Protein AF-A0A7V2AMK8-F1 (afdb_monomer)

Structure (mmCIF, N/CA/C/O backbone):
data_AF-A0A7V2AMK8-F1
#
_entry.id   AF-A0A7V2AMK8-F1
#
loop_
_atom_site.group_PDB
_atom_site.id
_atom_site.type_symbol
_atom_site.label_atom_id
_atom_site.label_alt_id
_atom_site.label_comp_id
_atom_site.label_asym_id
_atom_site.label_entity_id
_atom_site.label_seq_id
_atom_site.pdbx_PDB_ins_code
_atom_site.Cartn_x
_atom_site.Cartn_y
_atom_site.Cartn_z
_atom_site.occupancy
_atom_site.B_iso_or_equiv
_atom_site.auth_seq_id
_atom_site.auth_comp_id
_atom_site.auth_asym_id
_atom_site.auth_atom_id
_atom_site.pdbx_PDB_model_num
ATOM 1 N N . MET A 1 1 ? 4.825 32.270 -9.902 1.00 30.14 1 MET A N 1
ATOM 2 C CA . MET A 1 1 ? 3.648 32.109 -9.021 1.00 30.14 1 MET A CA 1
ATOM 3 C C . MET A 1 1 ? 3.215 30.657 -9.110 1.00 30.14 1 MET A C 1
ATOM 5 O O . MET A 1 1 ? 3.243 30.136 -10.220 1.00 30.14 1 MET A O 1
ATOM 9 N N . PRO A 1 2 ? 2.962 29.978 -7.982 1.00 32.94 2 PRO A N 1
ATOM 10 C CA . PRO A 1 2 ? 2.822 28.532 -7.959 1.00 32.94 2 PRO A CA 1
ATOM 11 C C . PRO A 1 2 ? 1.416 28.143 -8.416 1.00 32.94 2 PRO A C 1
ATOM 13 O O . PRO A 1 2 ? 0.425 28.542 -7.810 1.00 32.94 2 PRO A O 1
ATOM 16 N N . HIS A 1 3 ? 1.343 27.368 -9.491 1.00 29.00 3 HIS A N 1
ATOM 17 C CA . HIS A 1 3 ? 0.165 26.575 -9.799 1.00 29.00 3 HIS A CA 1
ATOM 18 C C . HIS A 1 3 ? 0.240 25.309 -8.940 1.00 29.00 3 HIS A C 1
ATOM 20 O O . HIS A 1 3 ? 0.847 24.317 -9.331 1.00 29.00 3 HIS A O 1
ATOM 26 N N . GLU A 1 4 ? -0.325 25.367 -7.733 1.00 37.47 4 GLU A N 1
ATOM 27 C CA . GLU A 1 4 ? -0.797 24.163 -7.046 1.00 37.47 4 GLU A CA 1
ATOM 28 C C . GLU A 1 4 ? -2.084 23.724 -7.754 1.00 37.47 4 GLU A C 1
ATOM 30 O O . GLU A 1 4 ? -3.191 24.121 -7.393 1.00 37.47 4 GLU A O 1
ATOM 35 N N . GLU A 1 5 ? -1.937 22.939 -8.821 1.00 25.80 5 GLU A N 1
ATOM 36 C CA . GLU A 1 5 ? -3.044 22.131 -9.318 1.00 25.80 5 GLU A CA 1
ATOM 37 C C . GLU A 1 5 ? -3.318 21.036 -8.286 1.00 25.80 5 GLU A C 1
ATOM 39 O O . GLU A 1 5 ? -2.597 20.043 -8.186 1.00 25.80 5 GLU A O 1
ATOM 44 N N . PHE A 1 6 ? -4.383 21.220 -7.504 1.00 32.34 6 PHE A N 1
ATOM 45 C CA . PHE A 1 6 ? -5.025 20.138 -6.765 1.00 32.34 6 PHE A CA 1
ATOM 46 C C . PHE A 1 6 ? -5.644 19.156 -7.768 1.00 32.34 6 PHE A C 1
ATOM 48 O O . PHE A 1 6 ? -6.838 19.178 -8.059 1.00 32.34 6 PHE A O 1
ATOM 55 N N . SER A 1 7 ? -4.797 18.299 -8.327 1.00 28.83 7 SER A N 1
ATOM 56 C CA . SER A 1 7 ? -5.201 17.090 -9.028 1.00 28.83 7 SER A CA 1
ATOM 57 C C . SER A 1 7 ? -5.714 16.080 -7.996 1.00 28.83 7 SER A C 1
ATOM 59 O O . SER A 1 7 ? -5.030 15.771 -7.023 1.00 28.83 7 SER A O 1
ATOM 61 N N . LEU A 1 8 ? -6.908 15.532 -8.225 1.00 33.28 8 LEU A N 1
ATOM 62 C CA . LEU A 1 8 ? -7.555 14.436 -7.483 1.00 33.28 8 LEU A CA 1
ATOM 63 C C . LEU A 1 8 ? -6.789 13.085 -7.571 1.00 33.28 8 LEU A C 1
ATOM 65 O O . LEU A 1 8 ? -7.386 12.017 -7.682 1.00 33.28 8 LEU A O 1
ATOM 69 N N . THR A 1 9 ? -5.457 13.090 -7.504 1.00 41.06 9 THR A N 1
ATOM 70 C CA . THR A 1 9 ? -4.573 11.910 -7.594 1.00 41.06 9 THR A CA 1
ATOM 71 C C . THR A 1 9 ? -4.215 11.301 -6.226 1.00 41.06 9 THR A C 1
ATOM 73 O O . THR A 1 9 ? -3.134 10.747 -6.053 1.00 41.06 9 THR A O 1
ATOM 76 N N . GLU A 1 10 ? -5.099 11.369 -5.226 1.00 54.84 10 GLU A N 1
ATOM 77 C CA . GLU A 1 10 ? -4.757 11.085 -3.813 1.00 54.84 10 GLU A CA 1
ATOM 78 C C . GLU A 1 10 ? -4.915 9.616 -3.347 1.00 54.84 10 GLU A C 1
ATOM 80 O O . GLU A 1 10 ? -4.936 9.349 -2.151 1.00 54.84 10 GLU A O 1
ATOM 85 N N . ASN A 1 11 ? -4.989 8.619 -4.236 1.00 70.50 11 ASN A N 1
ATOM 86 C CA . ASN A 1 11 ? -5.127 7.200 -3.842 1.00 70.50 11 ASN A CA 1
ATOM 87 C C . ASN A 1 11 ? -3.924 6.326 -4.234 1.00 70.50 11 ASN A C 1
ATOM 89 O O . ASN A 1 11 ? -4.102 5.199 -4.689 1.00 70.50 11 ASN A O 1
ATOM 93 N N . ARG A 1 12 ? -2.692 6.823 -4.067 1.00 86.06 12 ARG A N 1
ATOM 94 C CA . ARG A 1 12 ? -1.472 6.044 -4.346 1.00 86.06 12 ARG A CA 1
ATOM 95 C C . ARG A 1 12 ? -0.730 5.665 -3.071 1.00 86.06 12 ARG A C 1
ATOM 97 O O . ARG A 1 12 ? -0.625 6.458 -2.141 1.00 86.06 12 ARG A O 1
ATOM 104 N N . TYR A 1 13 ? -0.222 4.441 -3.037 1.00 92.94 13 TYR A N 1
ATOM 105 C CA . TYR A 1 13 ? 0.753 3.977 -2.056 1.00 92.94 13 TYR A CA 1
ATOM 106 C C . TYR A 1 13 ? 2.152 4.139 -2.636 1.00 92.94 13 TYR A C 1
ATOM 108 O O . TYR A 1 13 ? 2.325 4.138 -3.858 1.00 92.94 13 TYR A O 1
ATOM 116 N N . LYS A 1 14 ? 3.144 4.274 -1.756 1.00 95.94 14 LYS A N 1
ATOM 117 C CA . LYS A 1 14 ? 4.542 4.458 -2.133 1.00 95.94 14 LYS A CA 1
ATOM 118 C C . LYS A 1 14 ? 5.463 3.483 -1.420 1.00 95.94 14 LYS A C 1
ATOM 120 O O . LYS A 1 14 ? 5.306 3.232 -0.224 1.00 95.94 14 LYS A O 1
ATOM 125 N N . ILE A 1 15 ? 6.454 2.991 -2.152 1.00 97.62 15 ILE A N 1
ATOM 126 C CA . ILE A 1 15 ? 7.620 2.293 -1.617 1.00 97.62 15 ILE A CA 1
ATOM 127 C C . ILE A 1 15 ? 8.840 3.147 -1.943 1.00 97.62 15 ILE A C 1
ATOM 129 O O . ILE A 1 15 ? 9.107 3.405 -3.114 1.00 97.62 15 ILE A O 1
ATOM 133 N N . ILE A 1 16 ? 9.581 3.568 -0.923 1.00 96.88 16 ILE A N 1
ATOM 134 C CA . ILE A 1 16 ? 10.847 4.289 -1.085 1.00 96.88 16 ILE A CA 1
ATOM 135 C C . ILE A 1 16 ? 11.974 3.361 -0.642 1.00 96.88 16 ILE A C 1
ATOM 137 O O . ILE A 1 16 ? 11.954 2.865 0.483 1.00 96.88 16 ILE A O 1
ATOM 141 N N . VAL A 1 17 ? 12.955 3.130 -1.508 1.00 97.00 17 VAL A N 1
ATOM 142 C CA . VAL A 1 17 ? 14.114 2.266 -1.253 1.00 97.00 17 VAL A CA 1
ATOM 143 C C . VAL A 1 17 ? 15.379 3.099 -1.353 1.00 97.00 17 VAL A C 1
ATOM 145 O O . VAL A 1 17 ? 15.689 3.622 -2.420 1.00 97.00 17 VAL A O 1
ATOM 148 N N . LEU A 1 18 ? 16.123 3.222 -0.253 1.00 95.31 18 LEU A N 1
ATOM 149 C CA . LEU A 1 18 ? 17.388 3.951 -0.264 1.00 95.31 18 LEU A CA 1
ATOM 150 C C . LEU A 1 18 ? 18.520 3.041 -0.767 1.00 95.31 18 LEU A C 1
ATOM 152 O O . LEU A 1 18 ? 18.810 2.018 -0.145 1.00 95.31 18 LEU A O 1
ATOM 156 N N . ILE A 1 19 ? 19.168 3.426 -1.869 1.00 93.88 19 ILE A N 1
ATOM 157 C CA . ILE A 1 19 ? 20.257 2.674 -2.513 1.00 93.88 19 ILE A CA 1
ATOM 158 C C . ILE A 1 19 ? 21.620 3.138 -1.997 1.00 93.88 19 ILE A C 1
ATOM 160 O O . ILE A 1 19 ? 22.454 2.310 -1.631 1.00 93.88 19 ILE A O 1
ATOM 164 N N . LYS A 1 20 ? 21.856 4.455 -1.938 1.00 93.50 20 LYS A N 1
ATOM 165 C CA . LYS A 1 20 ? 23.116 5.045 -1.453 1.00 93.50 20 LYS A CA 1
ATOM 166 C C . LYS A 1 20 ? 22.879 6.326 -0.661 1.00 93.50 20 LYS A C 1
ATOM 168 O O . LYS A 1 20 ? 21.874 7.007 -0.848 1.00 93.50 20 LYS A O 1
ATOM 173 N N . GLY A 1 21 ? 23.857 6.667 0.175 1.00 91.94 21 GLY A N 1
ATOM 174 C CA . GLY A 1 21 ? 23.845 7.875 0.999 1.00 91.94 21 GLY A CA 1
ATOM 175 C C . GLY A 1 21 ? 23.038 7.703 2.282 1.00 91.94 21 GLY A C 1
ATOM 176 O O . GLY A 1 21 ? 22.817 6.586 2.756 1.00 91.94 21 GLY A O 1
ATOM 177 N N . LYS A 1 22 ? 22.611 8.821 2.858 1.00 91.75 22 LYS A N 1
ATOM 178 C CA . LYS A 1 22 ? 21.813 8.877 4.079 1.00 91.75 22 LYS A CA 1
ATOM 179 C C . LY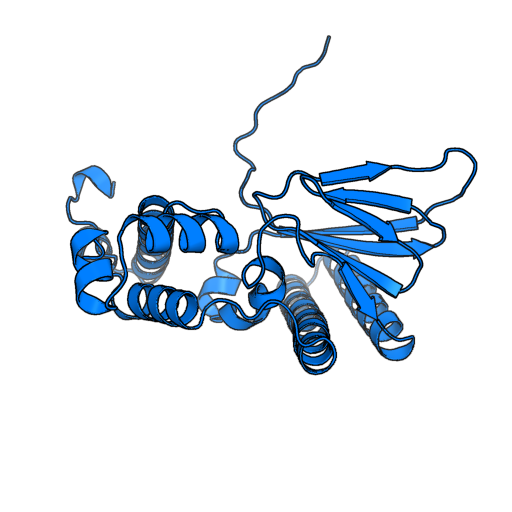S A 1 22 ? 20.815 10.020 3.946 1.00 91.75 22 LYS A C 1
ATOM 181 O O . LYS A 1 22 ? 21.143 11.097 3.467 1.00 91.75 22 LYS A O 1
ATOM 186 N N . THR A 1 23 ? 19.584 9.794 4.380 1.00 92.06 23 THR A N 1
ATOM 187 C CA . THR A 1 23 ? 18.540 10.825 4.347 1.00 92.06 23 THR A CA 1
ATOM 188 C C . THR A 1 23 ? 17.599 10.650 5.527 1.00 92.06 23 THR A C 1
ATOM 190 O O . THR A 1 23 ? 17.499 9.566 6.110 1.00 92.06 23 THR A O 1
ATOM 193 N N . GLU A 1 24 ? 16.936 11.730 5.911 1.00 90.56 24 GLU A N 1
ATOM 194 C CA . GLU A 1 24 ? 15.849 11.708 6.877 1.00 90.56 24 GLU A CA 1
ATOM 195 C C . GLU A 1 24 ? 14.520 11.774 6.123 1.00 90.56 24 GLU A C 1
ATOM 197 O O . GLU A 1 24 ? 14.335 12.605 5.239 1.00 90.56 24 GLU A O 1
ATOM 202 N N . SER A 1 25 ? 13.569 10.920 6.489 1.00 87.62 25 SER A N 1
ATOM 203 C CA . SER A 1 25 ? 12.189 11.033 6.028 1.00 87.62 25 SER A CA 1
ATOM 204 C C . SER A 1 25 ? 11.290 11.374 7.197 1.00 87.62 25 SER A C 1
ATOM 206 O O . SER A 1 25 ? 11.245 10.641 8.183 1.00 87.62 25 SER A O 1
ATOM 208 N N . ILE A 1 26 ? 10.512 12.439 7.062 1.00 81.56 26 ILE A N 1
ATOM 209 C CA . ILE A 1 26 ? 9.472 12.792 8.025 1.00 81.56 26 ILE A CA 1
ATOM 210 C C . ILE A 1 26 ? 8.151 12.284 7.463 1.00 81.56 26 ILE A C 1
ATOM 212 O O . ILE A 1 26 ? 7.791 12.661 6.351 1.00 81.56 26 ILE A O 1
ATOM 216 N N . ILE A 1 27 ? 7.453 11.427 8.205 1.00 83.38 27 ILE A N 1
ATOM 217 C CA . ILE A 1 27 ? 6.125 10.912 7.858 1.00 83.38 27 ILE A CA 1
ATOM 218 C C . ILE A 1 27 ? 5.174 11.261 9.000 1.00 83.38 27 ILE A C 1
ATOM 220 O O . ILE A 1 27 ? 5.339 10.797 10.129 1.00 83.38 27 ILE A O 1
ATOM 224 N N . ASP A 1 28 ? 4.198 12.112 8.706 1.00 80.19 28 ASP A N 1
ATOM 225 C CA . ASP A 1 28 ? 3.331 12.786 9.666 1.00 80.19 28 ASP A CA 1
ATOM 226 C C . ASP A 1 28 ? 4.127 13.428 10.817 1.00 80.19 28 ASP A C 1
ATOM 228 O O . ASP A 1 28 ? 4.676 14.518 10.662 1.00 80.19 28 ASP A O 1
ATOM 232 N N . LYS A 1 29 ? 4.189 12.773 11.983 1.00 72.06 29 LYS A N 1
ATOM 233 C CA . LYS A 1 29 ? 4.894 13.265 13.183 1.00 72.06 29 LYS A CA 1
ATOM 234 C C . LYS A 1 29 ? 6.172 12.488 13.503 1.00 72.06 29 LYS A C 1
ATOM 236 O O . LYS A 1 29 ? 6.817 12.784 14.506 1.00 72.06 29 LYS A O 1
ATOM 241 N N . THR A 1 30 ? 6.525 11.502 12.686 1.00 77.38 30 THR A N 1
ATOM 242 C CA . THR A 1 30 ? 7.634 10.586 12.952 1.00 77.38 30 THR A CA 1
ATOM 243 C C . THR A 1 30 ? 8.781 10.866 11.994 1.00 77.38 30 THR A C 1
ATOM 245 O O . THR A 1 30 ? 8.572 11.001 10.790 1.00 77.38 30 THR A O 1
ATOM 248 N N . SER A 1 31 ? 10.000 10.927 12.526 1.00 85.75 31 SER A N 1
ATOM 249 C CA . SER A 1 31 ? 11.227 11.014 11.736 1.00 85.75 31 SER A CA 1
ATOM 250 C C . SER A 1 31 ? 11.878 9.635 11.610 1.00 85.75 31 SER A C 1
ATOM 252 O O . SER A 1 31 ? 12.010 8.897 12.590 1.00 85.75 31 SER A O 1
ATOM 254 N N . TYR A 1 32 ? 12.289 9.293 10.392 1.00 88.31 32 TYR A N 1
ATOM 255 C CA . TYR A 1 32 ? 12.984 8.063 10.048 1.00 88.31 32 TYR A CA 1
ATOM 256 C C . TYR A 1 32 ? 14.335 8.388 9.421 1.00 88.31 32 TYR A C 1
ATOM 258 O O . TYR A 1 32 ? 14.409 8.861 8.289 1.00 88.31 32 TYR A O 1
ATOM 266 N N . MET A 1 33 ? 15.416 8.044 10.118 1.00 89.19 33 MET A N 1
ATOM 267 C CA . MET A 1 33 ? 16.751 8.053 9.523 1.00 89.19 33 MET A CA 1
ATOM 268 C C . MET A 1 33 ? 16.937 6.819 8.633 1.00 89.19 33 MET A C 1
ATOM 270 O O . MET A 1 33 ? 16.798 5.673 9.088 1.00 89.19 33 MET A O 1
ATOM 274 N N . LEU A 1 34 ? 17.264 7.055 7.365 1.00 92.06 34 LEU A N 1
ATOM 275 C CA . LEU A 1 34 ? 17.464 6.033 6.347 1.00 92.06 34 LEU A CA 1
ATOM 276 C C . LEU A 1 34 ? 18.949 5.863 6.021 1.00 92.06 34 LEU A C 1
ATOM 278 O O . LEU A 1 34 ? 19.696 6.835 5.925 1.00 92.06 34 LEU A O 1
ATOM 282 N N . LYS A 1 35 ? 19.350 4.605 5.830 1.00 92.12 35 LYS A N 1
ATOM 283 C CA . LYS A 1 35 ? 20.639 4.172 5.270 1.00 92.12 35 LYS A CA 1
ATOM 284 C C . LYS A 1 35 ? 20.373 3.066 4.232 1.00 92.12 35 LYS A C 1
ATOM 286 O O . LYS A 1 35 ? 19.254 2.544 4.223 1.00 92.12 35 LYS A O 1
ATOM 291 N N . PRO A 1 36 ? 21.340 2.694 3.377 1.00 93.88 36 PRO A N 1
ATOM 292 C CA . PRO A 1 36 ? 21.150 1.617 2.411 1.00 93.88 36 PRO A CA 1
ATOM 293 C C . PRO A 1 36 ? 20.673 0.333 3.098 1.00 93.88 36 PRO A C 1
ATOM 295 O O . PRO A 1 36 ? 21.151 0.006 4.189 1.00 93.88 36 PRO A O 1
ATOM 298 N N . GLY A 1 37 ? 19.697 -0.352 2.500 1.00 88.69 37 GLY A N 1
ATOM 299 C CA . GLY A 1 37 ? 18.984 -1.464 3.146 1.00 88.69 37 GLY A CA 1
ATOM 300 C C . GLY A 1 37 ? 17.761 -1.051 3.975 1.00 88.69 37 GLY A C 1
ATOM 301 O O . GLY A 1 37 ? 17.132 -1.891 4.613 1.00 88.69 37 GLY A O 1
ATOM 302 N N . HIS A 1 38 ? 17.411 0.235 4.019 1.00 93.44 38 HIS A N 1
ATOM 303 C CA . HIS A 1 38 ? 16.144 0.686 4.592 1.00 93.44 38 HIS A CA 1
ATOM 304 C C . HIS A 1 38 ? 15.133 0.976 3.483 1.00 93.44 38 HIS A C 1
ATOM 306 O O . HIS A 1 38 ? 15.453 1.617 2.478 1.00 93.44 38 HIS A O 1
ATOM 312 N N . LEU A 1 39 ? 13.894 0.554 3.719 1.00 96.12 39 LEU A N 1
ATOM 313 C CA . LEU A 1 39 ? 12.742 0.893 2.898 1.00 96.12 39 LEU A CA 1
ATOM 314 C C . LEU A 1 39 ? 11.721 1.664 3.726 1.00 96.12 39 LEU A C 1
ATOM 316 O O . LEU A 1 39 ? 11.614 1.457 4.935 1.00 96.12 39 LEU A O 1
ATOM 320 N N . LEU A 1 40 ? 10.929 2.499 3.066 1.00 96.25 40 LEU A N 1
ATOM 321 C CA . LEU A 1 40 ? 9.707 3.067 3.616 1.00 96.25 40 LEU A CA 1
ATOM 322 C C . LEU A 1 40 ? 8.513 2.590 2.807 1.00 96.25 40 LEU A C 1
ATOM 324 O O . LEU A 1 40 ? 8.522 2.651 1.581 1.00 96.25 40 LEU A O 1
ATOM 328 N N . VAL A 1 41 ? 7.472 2.169 3.512 1.00 95.88 41 VAL A N 1
ATOM 329 C CA . VAL A 1 41 ? 6.147 1.919 2.948 1.00 95.88 41 VAL A CA 1
ATOM 330 C C . VAL A 1 41 ? 5.208 3.017 3.422 1.00 95.88 41 VAL A C 1
ATOM 332 O O . VAL A 1 41 ? 5.156 3.324 4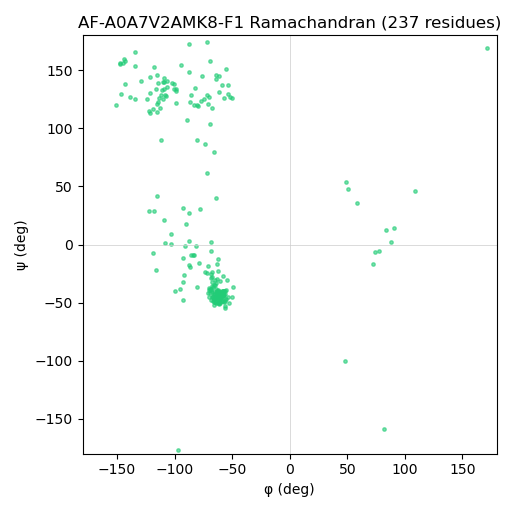.615 1.00 95.88 41 VAL A O 1
ATOM 335 N N . ILE A 1 42 ? 4.496 3.647 2.493 1.00 93.62 42 ILE A N 1
ATOM 336 C CA . ILE A 1 42 ? 3.684 4.836 2.760 1.00 93.62 42 ILE A CA 1
ATOM 337 C C . ILE A 1 42 ? 2.325 4.655 2.092 1.00 93.62 42 ILE A C 1
ATOM 339 O O . ILE A 1 42 ? 2.250 4.375 0.897 1.00 93.62 42 ILE A O 1
ATOM 343 N N . ASN A 1 43 ? 1.248 4.773 2.861 1.00 90.06 43 ASN A N 1
ATOM 344 C CA . ASN A 1 43 ? -0.103 4.742 2.316 1.00 90.06 43 ASN A CA 1
ATOM 345 C C . ASN A 1 43 ? -0.561 6.147 1.892 1.00 90.06 43 ASN A C 1
ATOM 347 O O . ASN A 1 43 ? 0.091 7.156 2.154 1.00 90.06 43 ASN A O 1
ATOM 351 N N . ASN A 1 44 ? -1.717 6.219 1.243 1.00 85.25 44 ASN A N 1
ATOM 352 C CA . ASN A 1 44 ? -2.228 7.435 0.615 1.00 85.25 44 ASN A CA 1
ATOM 353 C C . ASN A 1 44 ? -2.638 8.565 1.583 1.00 85.25 44 ASN A C 1
ATOM 355 O O . ASN A 1 44 ? -3.146 9.595 1.152 1.00 85.25 44 ASN A O 1
ATOM 359 N N . ARG A 1 45 ? -2.463 8.382 2.892 1.00 78.00 45 ARG A N 1
ATOM 360 C CA . ARG A 1 45 ? -2.842 9.361 3.924 1.00 78.00 45 ARG A CA 1
ATOM 361 C C . ARG A 1 45 ? -1.706 9.869 4.766 1.00 78.00 45 ARG A C 1
ATOM 363 O O . ARG A 1 45 ? -1.913 10.754 5.592 1.00 78.00 45 ARG A O 1
ATOM 370 N N . GLU A 1 46 ? -0.548 9.274 4.587 1.00 84.06 46 GLU A N 1
ATOM 371 C CA . GLU A 1 46 ? 0.633 9.606 5.341 1.00 84.06 46 GLU A CA 1
ATOM 372 C C . GLU A 1 46 ? 1.356 10.716 4.588 1.00 84.06 46 GLU A C 1
ATOM 374 O O . GLU A 1 46 ? 1.940 10.510 3.516 1.00 84.06 46 GLU A O 1
ATOM 379 N N . LYS A 1 47 ? 1.288 11.930 5.141 1.00 83.38 47 LYS A N 1
ATOM 380 C CA . LYS A 1 47 ? 2.028 13.053 4.570 1.00 83.38 47 LYS A CA 1
ATOM 381 C C . LYS A 1 47 ? 3.499 12.803 4.829 1.00 83.38 47 LYS A C 1
ATOM 383 O O . LYS A 1 47 ? 3.888 12.574 5.969 1.00 83.38 47 LYS A O 1
ATOM 388 N N . HIS A 1 48 ? 4.320 12.856 3.791 1.00 88.62 48 HIS A N 1
ATOM 389 C CA . HIS A 1 48 ? 5.741 12.569 3.921 1.00 88.62 48 HIS A CA 1
ATOM 390 C C . HIS A 1 48 ? 6.601 13.596 3.198 1.00 88.62 48 HIS A C 1
ATOM 392 O O . HIS A 1 48 ? 6.172 14.230 2.235 1.00 88.62 48 HIS A O 1
ATOM 398 N N . ARG A 1 49 ? 7.832 13.751 3.682 1.00 85.94 49 ARG A N 1
ATOM 399 C CA . ARG A 1 49 ? 8.865 14.575 3.063 1.00 85.94 49 ARG A CA 1
ATOM 400 C C . ARG A 1 49 ? 10.233 13.949 3.292 1.00 85.94 49 ARG A C 1
ATOM 402 O O . ARG A 1 49 ? 10.593 13.678 4.437 1.00 85.94 49 ARG A O 1
ATOM 409 N N . LEU A 1 50 ? 10.998 13.799 2.214 1.00 88.06 50 LEU A N 1
ATOM 410 C CA . LEU A 1 50 ? 12.423 13.483 2.275 1.00 88.06 50 LEU A CA 1
ATOM 411 C C . LEU A 1 50 ? 13.231 14.762 2.513 1.00 88.06 50 LEU A C 1
ATOM 413 O O . LEU A 1 50 ? 12.978 15.801 1.900 1.00 88.06 50 LEU A O 1
ATOM 417 N N . VAL A 1 51 ? 14.188 14.682 3.428 1.00 87.81 51 VAL A N 1
ATOM 418 C CA . VAL A 1 51 ? 15.109 15.754 3.797 1.00 87.81 51 VAL A CA 1
ATOM 419 C C . VAL A 1 51 ? 16.514 15.300 3.418 1.00 87.81 51 VAL A C 1
ATOM 421 O O . VAL A 1 51 ? 17.046 14.323 3.954 1.00 87.81 51 VAL A O 1
ATOM 424 N N . PHE A 1 52 ? 17.101 16.005 2.457 1.00 86.50 52 PHE A N 1
ATOM 425 C CA . PHE A 1 52 ? 18.415 15.695 1.904 1.00 86.50 52 PHE A CA 1
ATOM 426 C C . PHE A 1 52 ? 19.472 16.635 2.477 1.00 86.50 52 PHE A C 1
ATOM 428 O O . PHE A 1 52 ? 19.231 17.838 2.601 1.00 86.50 52 PHE A O 1
ATOM 435 N N . ASP A 1 53 ? 20.649 16.092 2.790 1.00 85.62 53 ASP A N 1
ATOM 436 C CA . ASP A 1 53 ? 21.832 16.910 3.042 1.00 85.62 53 ASP A CA 1
ATOM 437 C C . ASP A 1 53 ? 22.431 17.329 1.686 1.00 85.62 53 ASP A C 1
ATOM 439 O O . ASP A 1 53 ? 22.827 16.457 0.910 1.00 85.62 53 ASP A O 1
ATOM 443 N N . PRO A 1 54 ? 22.531 18.635 1.370 1.00 83.69 54 PRO A N 1
ATOM 444 C CA . PRO A 1 54 ? 23.103 19.101 0.106 1.00 83.69 54 PRO A CA 1
ATOM 445 C C . PRO A 1 54 ? 24.581 18.724 -0.089 1.00 83.69 54 PRO A C 1
ATOM 447 O O . PRO A 1 54 ? 25.103 18.884 -1.190 1.00 83.69 54 PRO A O 1
ATOM 450 N N . LYS A 1 55 ? 25.275 18.254 0.956 1.00 86.50 55 LYS A N 1
ATOM 451 C CA . LYS A 1 55 ? 26.673 17.808 0.893 1.00 86.50 55 LYS A CA 1
ATOM 452 C C . LYS A 1 55 ? 26.828 16.309 0.638 1.00 86.50 55 LYS A C 1
ATOM 454 O O . LYS A 1 55 ? 27.943 15.876 0.351 1.00 86.50 55 LYS A O 1
ATOM 459 N N . GLU A 1 56 ? 25.758 15.521 0.739 1.00 86.06 56 GLU A N 1
ATOM 460 C CA . GLU A 1 56 ? 25.806 14.071 0.549 1.00 86.06 56 GLU A CA 1
ATOM 461 C C . GLU A 1 56 ? 25.072 13.644 -0.724 1.00 86.06 56 GLU A C 1
ATOM 463 O O . GLU A 1 56 ? 23.903 13.961 -0.945 1.00 86.06 56 GLU A O 1
ATOM 468 N N . PHE A 1 57 ? 25.747 12.851 -1.558 1.00 88.62 57 PHE A N 1
ATOM 469 C CA . PHE A 1 57 ? 25.090 12.200 -2.685 1.00 88.62 57 PHE A CA 1
ATOM 470 C C . PHE A 1 57 ? 24.155 11.097 -2.176 1.00 88.62 57 PHE A C 1
ATOM 472 O O . PHE A 1 57 ? 24.594 10.148 -1.521 1.00 88.62 57 PHE A O 1
ATOM 479 N N . THR A 1 58 ? 22.870 11.220 -2.504 1.00 91.25 58 THR A N 1
ATOM 480 C CA . THR A 1 58 ? 21.816 10.288 -2.096 1.00 91.25 58 THR A CA 1
ATOM 481 C C . THR A 1 58 ? 21.128 9.712 -3.325 1.00 91.25 58 THR A C 1
ATOM 483 O O . THR A 1 58 ? 20.697 10.453 -4.204 1.00 91.25 58 THR A O 1
ATOM 486 N N . GLU A 1 59 ? 20.996 8.388 -3.366 1.00 93.00 59 GLU A N 1
ATOM 487 C CA . GLU A 1 59 ? 20.351 7.651 -4.454 1.00 93.00 59 GLU A CA 1
ATOM 488 C C . GLU A 1 59 ? 19.229 6.791 -3.872 1.00 93.00 59 GLU A C 1
ATOM 490 O O . GLU A 1 59 ? 19.469 5.994 -2.962 1.00 93.00 59 GLU A O 1
ATOM 495 N N . PHE A 1 60 ? 18.009 6.942 -4.384 1.00 94.50 60 PHE A N 1
ATOM 496 C CA . PHE A 1 60 ? 16.845 6.178 -3.947 1.00 94.50 60 PHE A CA 1
ATOM 497 C C . PHE A 1 60 ? 15.924 5.856 -5.124 1.00 94.50 60 PHE A C 1
ATOM 499 O O . PHE A 1 60 ? 15.951 6.526 -6.154 1.00 94.50 60 PHE A O 1
ATOM 506 N N . VAL A 1 61 ? 15.092 4.836 -4.943 1.00 95.31 61 VAL A N 1
ATOM 507 C CA . VAL A 1 61 ? 13.998 4.489 -5.851 1.00 95.31 61 VAL A CA 1
ATOM 508 C C . VAL A 1 61 ? 12.680 4.771 -5.149 1.00 95.31 61 VAL A C 1
ATOM 510 O O . VAL A 1 61 ? 12.490 4.359 -4.006 1.00 95.31 61 VAL A O 1
ATOM 513 N N . GLU A 1 62 ? 11.766 5.445 -5.841 1.00 95.38 62 GLU A N 1
ATOM 514 C CA . GLU A 1 62 ? 10.382 5.630 -5.412 1.00 95.38 62 GLU A CA 1
ATOM 515 C C . GLU A 1 62 ? 9.449 4.899 -6.381 1.00 95.38 62 GLU A C 1
ATOM 517 O O . GLU A 1 62 ? 9.463 5.143 -7.586 1.00 95.38 62 GLU A O 1
ATOM 522 N N . ILE A 1 63 ? 8.648 3.980 -5.847 1.00 95.62 63 ILE A N 1
ATOM 523 C CA . ILE A 1 63 ? 7.629 3.247 -6.594 1.00 95.62 63 ILE A CA 1
ATOM 524 C C . ILE A 1 63 ? 6.274 3.691 -6.079 1.00 95.62 63 ILE A C 1
ATOM 526 O O . ILE A 1 63 ? 5.938 3.439 -4.923 1.00 95.62 63 ILE A O 1
ATOM 530 N N . GLU A 1 64 ? 5.474 4.295 -6.950 1.00 93.88 64 GLU A N 1
ATOM 531 C CA . GLU A 1 64 ? 4.095 4.647 -6.639 1.00 93.88 64 GLU A CA 1
ATOM 532 C C . GLU A 1 64 ? 3.114 3.718 -7.348 1.00 93.88 64 GLU A C 1
ATOM 534 O O . GLU A 1 64 ? 3.204 3.511 -8.560 1.00 93.88 64 GLU A O 1
ATOM 539 N N . PHE A 1 65 ? 2.091 3.248 -6.642 1.00 91.50 65 PHE A N 1
ATOM 540 C CA . PHE A 1 65 ? 1.067 2.376 -7.217 1.00 91.50 65 PHE A CA 1
ATOM 541 C C . PHE A 1 65 ? -0.312 2.642 -6.619 1.00 91.50 65 PHE A C 1
ATOM 543 O O . PHE A 1 65 ? -0.437 3.147 -5.506 1.00 91.50 65 PHE A O 1
ATOM 550 N N . SER A 1 66 ? -1.363 2.297 -7.360 1.00 88.06 66 SER A N 1
ATOM 551 C CA . SER A 1 66 ? -2.727 2.309 -6.829 1.00 88.06 66 SER A CA 1
ATOM 552 C C . SER A 1 66 ? -3.009 0.961 -6.159 1.00 88.06 66 SER A C 1
ATOM 554 O O . SER A 1 66 ? -2.937 -0.054 -6.850 1.00 88.06 66 SER A O 1
ATOM 556 N N . PRO A 1 67 ? -3.375 0.897 -4.863 1.00 82.12 67 PRO A N 1
ATOM 557 C CA . PRO A 1 67 ? -3.817 -0.354 -4.231 1.00 82.12 67 PRO A CA 1
ATOM 558 C C . PRO A 1 67 ? -5.172 -0.838 -4.779 1.00 82.12 67 PRO A C 1
ATOM 560 O O . PRO A 1 67 ? -5.644 -1.911 -4.423 1.00 82.12 67 PRO A O 1
ATOM 563 N N . PHE A 1 68 ? -5.799 -0.030 -5.633 1.00 77.06 68 PHE A N 1
ATOM 564 C CA . PHE A 1 68 ? -7.103 -0.241 -6.246 1.00 77.06 68 PHE A CA 1
ATOM 565 C C . PHE A 1 68 ? -7.009 -0.558 -7.741 1.00 77.06 68 PHE A C 1
ATOM 567 O O . PHE A 1 68 ? -7.947 -0.307 -8.500 1.00 77.06 68 PHE A O 1
ATOM 574 N N . ASP A 1 69 ? -5.843 -1.015 -8.191 1.00 81.69 69 ASP A N 1
ATOM 575 C CA . ASP A 1 69 ? -5.678 -1.518 -9.548 1.00 81.69 69 ASP A CA 1
ATOM 576 C C . ASP A 1 69 ? -6.610 -2.739 -9.759 1.00 81.69 69 ASP A C 1
ATOM 578 O O . ASP A 1 69 ? -6.618 -3.644 -8.919 1.00 81.69 69 ASP A O 1
ATOM 582 N N . PRO A 1 70 ? -7.401 -2.800 -10.849 1.00 74.75 70 PRO A N 1
ATOM 583 C CA . PRO A 1 70 ? -8.290 -3.933 -11.120 1.00 74.75 70 PRO A CA 1
ATOM 584 C C . PRO A 1 70 ? -7.587 -5.299 -11.126 1.00 74.75 70 PRO A C 1
ATOM 586 O O . PRO A 1 70 ? -8.196 -6.303 -10.756 1.00 74.75 70 PRO A O 1
ATOM 589 N N . TYR A 1 71 ? -6.307 -5.355 -11.508 1.00 78.69 71 TYR A N 1
ATOM 590 C CA . TYR A 1 71 ? -5.520 -6.589 -11.462 1.00 78.69 71 TYR A CA 1
ATOM 591 C C . TYR A 1 71 ? -5.263 -7.054 -10.024 1.00 78.69 71 TYR A C 1
ATOM 593 O O . TYR A 1 71 ? -5.276 -8.253 -9.754 1.00 78.69 71 TYR A O 1
ATOM 601 N N . PHE A 1 72 ? -5.073 -6.121 -9.091 1.00 81.31 72 PHE A N 1
ATOM 602 C CA . PHE A 1 72 ? -4.882 -6.420 -7.669 1.00 81.31 72 PHE A CA 1
ATOM 603 C C . PHE A 1 72 ? -6.162 -6.937 -7.022 1.00 81.31 72 PHE A C 1
ATOM 605 O O . PHE A 1 72 ? -6.118 -7.877 -6.231 1.00 81.31 72 PHE A O 1
ATOM 612 N N . GLU A 1 73 ? -7.303 -6.369 -7.404 1.00 69.50 73 GLU A N 1
ATOM 613 C CA . GLU A 1 73 ? -8.608 -6.858 -6.965 1.00 69.50 73 GLU A CA 1
ATOM 614 C C . GLU A 1 73 ? -8.875 -8.278 -7.484 1.00 69.50 73 GLU A C 1
ATOM 616 O O . GLU A 1 73 ? -9.277 -9.149 -6.717 1.00 69.50 73 GLU A O 1
ATOM 621 N N . ALA A 1 74 ? -8.588 -8.543 -8.763 1.00 74.38 74 ALA A N 1
ATOM 622 C CA . ALA A 1 74 ? -8.783 -9.862 -9.364 1.00 74.38 74 ALA A CA 1
ATOM 623 C C . ALA A 1 74 ? -7.905 -10.961 -8.735 1.00 74.38 74 ALA A C 1
ATOM 625 O O . ALA A 1 74 ? -8.304 -12.124 -8.721 1.00 74.38 74 ALA A O 1
ATOM 626 N N . MET A 1 75 ? -6.723 -10.600 -8.230 1.00 73.06 75 MET A N 1
ATOM 627 C CA . MET A 1 75 ? -5.774 -11.515 -7.584 1.00 73.06 75 MET A CA 1
ATOM 628 C C . MET A 1 75 ? -5.957 -11.633 -6.060 1.00 73.06 75 MET A C 1
ATOM 630 O O . MET A 1 75 ? -5.220 -12.387 -5.433 1.00 73.06 75 MET A O 1
ATOM 634 N N . ASP A 1 76 ? -6.906 -10.897 -5.472 1.00 73.19 76 ASP A N 1
ATOM 635 C CA . ASP A 1 76 ? -7.163 -10.827 -4.025 1.00 73.19 76 ASP A CA 1
ATOM 636 C C . ASP A 1 76 ? -5.908 -10.545 -3.180 1.00 73.19 76 ASP A C 1
ATOM 638 O O . ASP A 1 76 ? -5.635 -11.198 -2.174 1.00 73.19 76 ASP A O 1
ATOM 642 N N . ILE A 1 77 ? -5.116 -9.543 -3.578 1.00 71.00 77 ILE A N 1
ATOM 643 C CA . ILE A 1 77 ? -3.796 -9.293 -2.972 1.00 71.00 77 ILE A CA 1
ATOM 644 C C . ILE A 1 77 ? -3.835 -8.583 -1.600 1.00 71.00 77 ILE A C 1
ATOM 646 O O . ILE A 1 77 ? -2.952 -7.788 -1.259 1.00 71.00 77 ILE A O 1
ATOM 650 N N . LYS A 1 78 ? -4.893 -8.794 -0.814 1.00 67.75 78 LYS A N 1
ATOM 651 C CA . LYS A 1 78 ? -5.128 -8.085 0.456 1.00 67.75 78 LYS A CA 1
ATOM 652 C C . LYS A 1 78 ? -3.978 -8.284 1.440 1.00 67.75 78 LYS A C 1
ATOM 654 O O . LYS A 1 78 ? -3.530 -7.319 2.065 1.00 67.75 78 LYS A O 1
ATOM 659 N N . ASP A 1 79 ? -3.446 -9.500 1.502 1.00 72.31 79 ASP A N 1
ATOM 660 C CA . ASP A 1 79 ? -2.313 -9.851 2.361 1.00 72.31 79 ASP A CA 1
ATOM 661 C C . ASP A 1 79 ? -1.029 -9.112 1.952 1.00 72.31 79 ASP A C 1
ATOM 663 O O . ASP A 1 79 ? -0.205 -8.746 2.790 1.00 72.31 79 ASP A O 1
ATOM 667 N N . GLN A 1 80 ? -0.875 -8.807 0.664 1.00 82.81 80 GLN A N 1
ATOM 668 C CA . GLN A 1 80 ? 0.276 -8.104 0.101 1.00 82.81 80 GLN A CA 1
ATOM 669 C C . GLN A 1 80 ? 0.193 -6.578 0.283 1.00 82.81 80 GLN A C 1
ATOM 671 O O . GLN A 1 80 ? 1.124 -5.858 -0.083 1.00 82.81 80 GLN A O 1
ATOM 676 N N . LEU A 1 81 ? -0.877 -6.058 0.892 1.00 85.50 81 LEU A N 1
ATOM 677 C CA . LEU A 1 81 ? -0.972 -4.656 1.315 1.00 85.50 81 LEU A CA 1
ATOM 678 C C . LEU A 1 81 ? -0.775 -4.475 2.826 1.00 85.50 81 LEU A C 1
ATOM 680 O O . LEU A 1 81 ? -0.793 -3.343 3.319 1.00 85.50 81 LEU A O 1
ATOM 684 N N . HIS A 1 82 ? -0.543 -5.562 3.564 1.00 85.50 82 HIS A N 1
ATOM 685 C CA . HIS A 1 82 ? -0.480 -5.573 5.021 1.00 85.50 82 HIS A CA 1
ATOM 686 C C . HIS A 1 82 ? 0.525 -4.545 5.579 1.00 85.50 82 HIS A C 1
ATOM 688 O O . HIS A 1 82 ? 0.187 -3.762 6.463 1.00 85.50 82 HIS A O 1
ATOM 694 N N . CYS A 1 83 ? 1.736 -4.427 5.034 1.00 89.00 83 CYS A N 1
ATOM 695 C CA . CYS A 1 83 ? 2.735 -3.462 5.510 1.00 89.00 83 CYS A CA 1
ATOM 696 C C . CYS A 1 83 ? 2.325 -1.980 5.361 1.00 89.00 83 CYS A C 1
ATOM 698 O O . CYS A 1 83 ? 2.880 -1.122 6.051 1.00 89.00 83 CYS A O 1
ATOM 700 N N . PHE A 1 84 ? 1.318 -1.670 4.539 1.00 89.31 84 PHE A N 1
ATOM 701 C CA . PHE A 1 84 ? 0.802 -0.312 4.330 1.00 89.31 84 PHE A CA 1
ATOM 702 C C . PHE A 1 84 ? -0.378 0.042 5.244 1.00 89.31 84 PHE A C 1
ATOM 704 O O . PHE A 1 84 ? -0.534 1.208 5.607 1.00 89.31 84 PHE A O 1
ATOM 711 N N . ILE A 1 85 ? -1.212 -0.944 5.597 1.00 82.75 85 ILE A N 1
ATOM 712 C CA . ILE A 1 85 ? -2.507 -0.723 6.274 1.00 82.75 85 ILE A CA 1
ATOM 713 C C . ILE A 1 85 ? -2.572 -1.322 7.679 1.00 82.75 85 ILE A C 1
ATOM 715 O O . ILE A 1 85 ? -3.360 -0.900 8.520 1.00 82.75 85 ILE A O 1
ATOM 719 N N . SER A 1 86 ? -1.725 -2.304 7.970 1.00 79.69 86 SER A N 1
ATOM 720 C CA . SER A 1 86 ? -1.770 -3.052 9.223 1.00 79.69 86 SER A CA 1
ATOM 721 C C . SER A 1 86 ? -0.970 -2.395 10.336 1.00 79.69 86 SER A C 1
ATOM 723 O O . SER A 1 86 ? -0.459 -3.069 11.230 1.00 79.69 86 SER A O 1
ATOM 725 N N . ARG A 1 87 ? -0.816 -1.076 10.294 1.00 81.81 87 ARG A N 1
ATOM 726 C CA . ARG A 1 87 ? -0.056 -0.266 11.250 1.00 81.81 87 ARG A CA 1
ATOM 727 C C . ARG A 1 87 ? -0.716 1.111 11.387 1.00 81.81 87 ARG A C 1
ATOM 729 O O . ARG A 1 87 ? -1.420 1.520 10.471 1.00 81.81 87 ARG A O 1
ATOM 736 N N . PRO A 1 88 ? -0.537 1.820 12.514 1.00 76.25 88 PRO A N 1
ATOM 737 C CA . PRO A 1 88 ? -1.009 3.191 12.622 1.00 76.25 88 PRO A CA 1
ATOM 738 C C . PRO A 1 88 ? -0.327 4.090 11.587 1.00 76.25 88 PRO A C 1
ATOM 740 O O . PRO A 1 88 ? 0.862 3.920 11.318 1.00 76.25 88 PRO A O 1
ATOM 743 N N . ASN A 1 89 ? -1.061 5.072 11.067 1.00 79.31 89 ASN A N 1
ATOM 744 C CA . ASN A 1 89 ? -0.487 6.067 10.160 1.00 79.31 89 ASN A CA 1
ATOM 745 C C . ASN A 1 89 ? 0.678 6.830 10.815 1.00 79.31 89 ASN A C 1
ATOM 747 O O . ASN A 1 89 ? 0.604 7.211 11.986 1.00 79.31 89 ASN A O 1
ATOM 751 N N . GLY A 1 90 ? 1.748 7.030 10.047 1.00 76.62 90 GLY A N 1
ATOM 752 C CA . GLY A 1 90 ? 2.991 7.677 10.461 1.00 76.62 90 GLY A CA 1
ATOM 753 C C . GLY A 1 90 ? 3.877 6.817 11.363 1.00 76.62 90 GLY A C 1
ATOM 754 O O . GLY A 1 90 ? 5.004 7.206 11.671 1.00 76.62 90 GLY A O 1
ATOM 755 N N . GLU A 1 91 ? 3.411 5.646 11.797 1.00 83.75 91 GLU A N 1
ATOM 756 C CA . GLU A 1 91 ? 4.151 4.745 12.674 1.00 83.75 91 GLU A CA 1
ATOM 757 C C . GLU A 1 91 ? 4.577 3.480 11.922 1.00 83.75 91 GLU A C 1
ATOM 759 O O . GLU A 1 91 ? 3.797 2.873 11.186 1.00 83.75 91 GLU A O 1
ATOM 764 N N . ARG A 1 92 ? 5.803 3.014 12.185 1.00 86.62 92 ARG A N 1
ATOM 765 C CA . ARG A 1 92 ? 6.342 1.744 11.668 1.00 86.62 92 ARG A CA 1
ATOM 766 C C . ARG A 1 92 ? 6.359 1.652 10.135 1.00 86.62 92 ARG A C 1
ATOM 768 O O . ARG A 1 92 ? 6.172 0.577 9.575 1.00 86.62 92 ARG A O 1
ATOM 775 N N . ASN A 1 93 ? 6.613 2.774 9.462 1.00 92.06 93 ASN A N 1
ATOM 776 C CA . ASN A 1 93 ? 6.768 2.839 8.005 1.00 92.06 93 ASN A CA 1
ATOM 777 C C . ASN A 1 93 ? 8.072 2.205 7.509 1.00 92.06 93 ASN A C 1
ATOM 779 O O . ASN A 1 93 ? 8.161 1.832 6.342 1.00 92.06 93 ASN A O 1
ATOM 783 N N . ARG A 1 94 ? 9.100 2.134 8.364 1.00 94.00 94 ARG A N 1
ATOM 784 C CA . ARG A 1 94 ? 10.431 1.664 7.976 1.00 94.00 94 ARG A CA 1
ATOM 785 C C . ARG A 1 94 ? 10.545 0.149 8.057 1.00 94.00 94 ARG A C 1
ATOM 787 O O . ARG A 1 94 ? 10.302 -0.430 9.111 1.00 94.00 94 ARG A O 1
ATOM 794 N N . ILE A 1 95 ? 11.007 -0.454 6.970 1.00 94.56 95 ILE A N 1
ATOM 795 C CA . ILE A 1 95 ? 11.406 -1.858 6.895 1.00 94.56 95 ILE A CA 1
ATOM 796 C C . ILE A 1 95 ? 12.928 -1.903 6.812 1.00 94.56 95 ILE A C 1
ATOM 798 O O . ILE A 1 95 ? 13.533 -1.218 5.986 1.00 94.56 95 ILE A O 1
ATOM 802 N N . ASN A 1 96 ? 13.539 -2.694 7.690 1.00 92.25 96 ASN A N 1
ATOM 803 C CA . ASN A 1 96 ? 14.977 -2.935 7.676 1.00 92.25 96 ASN A CA 1
ATOM 804 C C . ASN A 1 96 ? 15.228 -4.268 6.973 1.00 92.25 96 ASN A C 1
ATOM 806 O O . ASN A 1 96 ? 14.587 -5.258 7.323 1.00 92.25 96 ASN A O 1
ATOM 810 N N . THR A 1 97 ? 16.168 -4.303 6.036 1.00 94.88 97 THR A N 1
ATOM 811 C CA . THR A 1 97 ? 16.538 -5.534 5.332 1.00 94.88 97 THR A CA 1
ATOM 812 C C . THR A 1 97 ? 17.966 -5.940 5.647 1.00 94.88 97 THR A C 1
ATOM 814 O O . THR A 1 97 ? 18.846 -5.087 5.791 1.00 94.88 97 THR A O 1
ATOM 817 N N . ASP A 1 98 ? 18.214 -7.246 5.708 1.00 93.94 98 ASP A N 1
ATOM 818 C CA . ASP A 1 98 ? 19.576 -7.762 5.592 1.00 93.94 98 ASP A CA 1
ATOM 819 C C . ASP A 1 98 ? 20.095 -7.630 4.146 1.00 93.94 98 ASP A C 1
ATOM 821 O O . ASP A 1 98 ? 19.373 -7.214 3.235 1.00 93.94 98 ASP A O 1
ATOM 825 N N . LYS A 1 99 ? 21.372 -7.965 3.931 1.00 94.06 99 LYS A N 1
ATOM 826 C CA . LYS A 1 99 ? 22.007 -7.848 2.613 1.00 94.06 99 LYS A CA 1
ATOM 827 C C . LYS A 1 99 ? 21.306 -8.700 1.549 1.00 94.06 99 LYS A C 1
ATOM 829 O O . LYS A 1 99 ?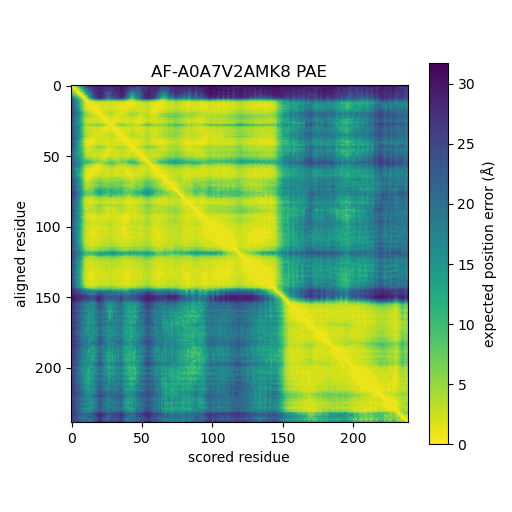 21.069 -8.215 0.452 1.00 94.06 99 LYS A O 1
ATOM 834 N N . TYR A 1 100 ? 20.950 -9.939 1.878 1.00 95.69 100 TYR A N 1
ATOM 835 C CA . TYR A 1 100 ? 20.324 -10.859 0.931 1.00 95.69 100 TYR A CA 1
ATOM 836 C C . TYR A 1 100 ? 18.922 -10.385 0.530 1.00 95.69 100 TYR A C 1
ATOM 838 O O . TYR A 1 100 ? 18.570 -10.369 -0.648 1.00 95.69 100 TYR A O 1
ATOM 846 N N . GLN A 1 101 ? 18.131 -9.949 1.510 1.00 96.31 101 GLN A N 1
ATOM 847 C CA . GLN A 1 101 ? 16.811 -9.364 1.295 1.00 96.31 101 GLN A CA 1
ATOM 848 C C . GLN A 1 101 ? 16.889 -8.093 0.445 1.00 96.31 101 GLN A C 1
ATOM 850 O O . GLN A 1 101 ? 16.072 -7.911 -0.458 1.00 96.31 101 GLN A O 1
ATOM 855 N N . PHE A 1 102 ? 17.870 -7.230 0.717 1.00 96.75 102 PHE A N 1
ATOM 856 C CA . PHE A 1 102 ? 18.073 -5.998 -0.036 1.00 96.75 102 PHE A CA 1
ATOM 857 C C . PHE A 1 102 ? 18.453 -6.273 -1.493 1.00 96.75 102 PHE A C 1
ATOM 859 O O . PHE A 1 102 ? 17.810 -5.741 -2.396 1.00 96.75 102 PHE A O 1
ATOM 866 N N . ASP A 1 103 ? 19.433 -7.152 -1.719 1.00 97.06 103 ASP A N 1
ATOM 867 C CA . ASP A 1 103 ? 19.889 -7.531 -3.059 1.00 97.06 103 ASP A CA 1
ATOM 868 C C . ASP A 1 103 ? 18.727 -8.135 -3.872 1.00 97.06 103 ASP A C 1
ATOM 870 O O . ASP A 1 103 ? 18.477 -7.718 -5.004 1.00 97.06 103 ASP A O 1
ATOM 874 N N . ARG A 1 104 ? 17.917 -9.014 -3.259 1.00 97.62 104 ARG A N 1
ATOM 875 C CA . ARG A 1 104 ? 16.711 -9.580 -3.889 1.00 97.62 104 ARG A CA 1
ATOM 876 C C . ARG A 1 104 ? 15.688 -8.510 -4.283 1.00 97.62 104 ARG A C 1
ATOM 878 O O . ARG A 1 104 ? 15.086 -8.597 -5.351 1.00 97.62 104 ARG A O 1
ATOM 885 N N . ILE A 1 105 ? 15.460 -7.510 -3.432 1.00 98.00 105 ILE A N 1
ATOM 886 C CA . ILE A 1 105 ? 14.545 -6.404 -3.749 1.00 98.00 105 ILE A CA 1
ATOM 887 C C . ILE A 1 105 ? 15.077 -5.594 -4.934 1.00 98.00 105 ILE A C 1
ATOM 889 O O . ILE A 1 105 ? 14.311 -5.291 -5.848 1.00 98.00 105 ILE A O 1
ATOM 893 N N . LEU A 1 106 ? 16.375 -5.280 -4.955 1.00 97.50 106 LEU A N 1
ATOM 894 C CA . LEU A 1 106 ? 16.992 -4.544 -6.060 1.00 97.50 106 LEU A CA 1
ATOM 895 C C . LEU A 1 106 ? 16.904 -5.310 -7.385 1.00 97.50 106 LEU A C 1
ATOM 897 O O . LEU A 1 106 ? 16.605 -4.708 -8.413 1.00 97.50 106 LEU A O 1
ATOM 901 N N . GLU A 1 107 ? 17.083 -6.633 -7.375 1.00 98.00 107 GLU A N 1
ATOM 902 C CA . GLU A 1 107 ? 16.884 -7.468 -8.566 1.00 98.00 107 GLU A CA 1
ATOM 903 C C . GLU A 1 107 ? 15.464 -7.340 -9.133 1.00 98.00 107 GLU A C 1
ATOM 905 O O . GLU A 1 107 ? 15.287 -7.190 -10.344 1.00 98.00 107 GLU A O 1
ATOM 910 N N . ILE A 1 108 ? 14.445 -7.360 -8.270 1.00 98.25 108 ILE A N 1
ATOM 911 C CA . ILE A 1 108 ? 13.046 -7.210 -8.690 1.00 98.25 108 ILE A CA 1
ATOM 912 C C . ILE A 1 108 ? 12.785 -5.792 -9.216 1.00 98.25 108 ILE A C 1
ATOM 914 O O . ILE A 1 108 ? 12.121 -5.631 -10.240 1.00 98.25 108 ILE A O 1
ATOM 918 N N . ILE A 1 109 ? 13.337 -4.763 -8.568 1.00 97.38 109 ILE A N 1
ATOM 919 C CA . ILE A 1 109 ? 13.227 -3.369 -9.025 1.00 97.38 109 ILE A CA 1
ATOM 920 C C . ILE A 1 109 ? 13.853 -3.197 -10.413 1.00 97.38 109 ILE A C 1
ATOM 922 O O . ILE A 1 109 ? 13.233 -2.588 -11.283 1.00 97.38 109 ILE A O 1
ATOM 926 N N . ASN A 1 110 ? 15.022 -3.789 -10.659 1.00 96.44 110 ASN A N 1
ATOM 927 C CA . ASN A 1 110 ? 15.675 -3.737 -11.967 1.00 96.44 110 ASN A CA 1
ATOM 928 C C . ASN A 1 110 ? 14.831 -4.425 -13.055 1.00 96.44 110 ASN A C 1
ATOM 930 O O . ASN A 1 110 ? 14.709 -3.901 -14.163 1.00 96.44 110 ASN A O 1
ATOM 934 N N . LYS A 1 111 ? 14.187 -5.564 -12.744 1.00 96.19 111 LYS A N 1
ATOM 935 C CA . LYS A 1 111 ? 13.216 -6.201 -13.657 1.00 96.19 111 LYS A CA 1
ATOM 936 C C . LYS A 1 111 ? 12.045 -5.265 -13.960 1.00 96.19 111 LYS A C 1
ATOM 938 O O . LYS A 1 111 ? 11.675 -5.105 -15.119 1.00 96.19 111 LYS A O 1
ATOM 943 N N . LEU A 1 112 ? 11.483 -4.624 -12.934 1.00 95.50 112 LEU A N 1
ATOM 944 C CA . LEU A 1 112 ? 10.372 -3.681 -13.088 1.00 95.50 112 LEU A CA 1
ATOM 945 C C . LEU A 1 112 ? 10.744 -2.477 -13.955 1.00 95.50 112 LEU A C 1
ATOM 947 O O . LEU A 1 112 ? 9.939 -2.087 -14.797 1.00 95.50 112 LEU A O 1
ATOM 951 N N . GLN A 1 113 ? 11.944 -1.922 -13.780 1.00 93.44 113 GLN A N 1
ATOM 952 C CA . GLN A 1 113 ? 12.470 -0.852 -14.631 1.00 93.44 113 GLN A CA 1
ATOM 953 C C . GLN A 1 113 ? 12.600 -1.326 -16.079 1.00 93.44 113 GLN A C 1
ATOM 955 O O . GLN A 1 113 ? 12.034 -0.712 -16.979 1.00 93.44 113 GLN A O 1
ATOM 960 N N . TYR A 1 114 ? 13.226 -2.485 -16.300 1.00 93.81 114 TYR A N 1
ATOM 961 C CA . TYR A 1 114 ? 13.357 -3.061 -17.636 1.00 93.81 114 TYR A CA 1
ATOM 962 C C . TYR A 1 114 ? 11.995 -3.251 -18.327 1.00 93.81 114 TYR A C 1
ATOM 964 O O . TYR A 1 114 ? 11.828 -2.832 -19.471 1.00 93.81 114 TYR A O 1
ATOM 972 N N . TYR A 1 115 ? 10.996 -3.821 -17.645 1.00 93.94 115 TYR A N 1
ATOM 973 C CA . TYR A 1 115 ? 9.650 -4.004 -18.210 1.00 93.94 115 TYR A CA 1
ATOM 974 C C . TYR A 1 115 ? 8.859 -2.703 -18.366 1.00 93.94 115 TYR A C 1
ATOM 976 O O . TYR A 1 115 ? 7.859 -2.677 -19.080 1.00 93.94 115 TYR A O 1
ATOM 984 N N . ASN A 1 116 ? 9.257 -1.636 -17.675 1.00 88.06 116 ASN A N 1
ATOM 985 C CA . ASN A 1 116 ? 8.660 -0.320 -17.840 1.00 88.06 116 ASN A CA 1
ATOM 986 C C . ASN A 1 116 ? 9.219 0.408 -19.068 1.00 88.06 116 ASN A C 1
ATOM 988 O O . ASN A 1 116 ? 8.467 1.088 -19.762 1.00 88.06 116 ASN A O 1
ATOM 992 N N . ASP A 1 117 ? 10.511 0.231 -19.339 1.00 90.50 117 ASP A N 1
ATOM 993 C CA . ASP A 1 117 ? 11.221 0.927 -20.414 1.00 90.50 117 ASP A CA 1
ATOM 994 C C . ASP A 1 117 ? 11.124 0.194 -21.760 1.00 90.50 117 ASP A C 1
ATOM 996 O O . ASP A 1 117 ? 11.361 0.779 -22.817 1.00 90.50 117 ASP A O 1
ATOM 1000 N N . ASN A 1 118 ? 10.754 -1.089 -21.739 1.00 89.44 118 ASN A N 1
ATOM 1001 C CA . ASN A 1 118 ? 10.638 -1.925 -22.928 1.00 89.44 118 ASN A CA 1
ATOM 1002 C C . ASN A 1 118 ? 9.186 -2.336 -23.177 1.00 89.44 118 ASN A C 1
ATOM 1004 O O . ASN A 1 118 ? 8.453 -2.723 -22.268 1.00 89.44 118 ASN A O 1
ATOM 1008 N N . THR A 1 119 ? 8.781 -2.317 -24.446 1.00 83.62 119 THR A N 1
ATOM 1009 C CA . THR A 1 119 ? 7.467 -2.802 -24.884 1.00 83.62 119 THR A CA 1
ATOM 1010 C C . THR A 1 119 ? 7.629 -4.096 -25.675 1.00 83.62 119 THR A C 1
ATOM 1012 O O . THR A 1 119 ? 8.613 -4.292 -26.384 1.00 83.62 119 THR A O 1
ATOM 1015 N N . GLY A 1 120 ? 6.688 -5.027 -25.521 1.00 87.06 120 GLY A N 1
ATOM 1016 C CA . GLY A 1 120 ? 6.766 -6.336 -26.164 1.00 87.06 120 GLY A CA 1
ATOM 1017 C C . GLY A 1 120 ? 5.683 -7.290 -25.678 1.00 87.06 120 GLY A C 1
ATOM 1018 O O . GLY A 1 120 ? 4.983 -7.018 -24.697 1.00 87.06 120 GLY A O 1
ATOM 1019 N N . TYR A 1 121 ? 5.547 -8.422 -26.369 1.00 88.94 121 TYR A N 1
ATOM 1020 C CA . TYR A 1 121 ? 4.599 -9.467 -25.990 1.00 88.94 121 TYR A CA 1
ATOM 1021 C C . TYR A 1 121 ? 4.865 -9.938 -24.552 1.00 88.94 121 TYR A C 1
ATOM 1023 O O . TYR A 1 121 ? 5.987 -10.302 -24.207 1.00 88.94 121 TYR A O 1
ATOM 1031 N N . GLY A 1 122 ? 3.836 -9.905 -23.704 1.00 87.38 122 GLY A N 1
ATOM 1032 C CA . GLY A 1 122 ? 3.917 -10.347 -22.309 1.00 87.38 122 GLY A CA 1
ATOM 1033 C C . GLY A 1 122 ? 4.591 -9.378 -21.326 1.00 87.38 122 GLY A C 1
ATOM 1034 O O . GLY A 1 122 ? 4.531 -9.636 -20.125 1.00 87.38 122 GLY A O 1
ATOM 1035 N N . MET A 1 123 ? 5.163 -8.248 -21.770 1.00 90.31 123 MET A N 1
ATOM 1036 C CA . MET A 1 123 ? 5.827 -7.284 -20.869 1.00 90.31 123 MET A CA 1
ATOM 1037 C C . MET A 1 123 ? 4.903 -6.728 -19.771 1.00 90.31 123 MET A C 1
ATOM 1039 O O . MET A 1 123 ? 5.318 -6.725 -18.610 1.00 90.31 123 MET A O 1
ATOM 1043 N N . PRO A 1 124 ? 3.638 -6.340 -20.054 1.00 89.25 124 PRO A N 1
ATOM 1044 C CA . PRO A 1 124 ? 2.722 -5.907 -18.998 1.00 89.25 124 PRO A CA 1
ATOM 1045 C C . PRO A 1 124 ? 2.481 -6.997 -17.947 1.00 89.25 124 PRO A C 1
ATOM 1047 O O . PRO A 1 124 ? 2.491 -6.719 -16.752 1.00 89.25 124 PRO A O 1
ATOM 1050 N N . THR A 1 125 ? 2.325 -8.252 -18.377 1.00 90.44 125 THR A N 1
ATOM 1051 C CA . THR A 1 125 ? 2.134 -9.395 -17.476 1.00 90.44 125 THR A CA 1
ATOM 1052 C C . THR A 1 125 ? 3.357 -9.616 -16.590 1.00 90.44 125 THR A C 1
ATOM 1054 O O . THR A 1 125 ? 3.209 -9.759 -15.380 1.00 90.44 125 THR A O 1
ATOM 1057 N N . LEU A 1 126 ? 4.564 -9.587 -17.164 1.00 93.75 126 LEU A N 1
ATOM 1058 C CA . LEU A 1 126 ? 5.811 -9.709 -16.406 1.00 93.75 126 LEU A CA 1
ATOM 1059 C C . LEU A 1 126 ? 5.975 -8.572 -15.392 1.00 93.75 126 LEU A C 1
ATOM 1061 O O . LEU A 1 126 ? 6.345 -8.829 -14.248 1.00 93.75 126 LEU A O 1
ATOM 1065 N N . LYS A 1 127 ? 5.612 -7.338 -15.767 1.00 92.69 127 LYS A N 1
ATOM 1066 C CA . LYS A 1 127 ? 5.593 -6.190 -14.853 1.00 92.69 127 LYS A CA 1
ATOM 1067 C C . LYS A 1 127 ? 4.672 -6.436 -13.656 1.00 92.69 127 LYS A C 1
ATOM 1069 O O . LYS A 1 127 ? 5.105 -6.243 -12.523 1.00 92.69 127 LYS A O 1
ATOM 1074 N N . TYR A 1 128 ? 3.440 -6.898 -13.882 1.00 91.19 128 TYR A N 1
ATOM 1075 C CA . TYR A 1 128 ? 2.516 -7.223 -12.791 1.00 91.19 128 TYR A CA 1
ATOM 1076 C C . TYR A 1 128 ? 3.046 -8.360 -11.908 1.00 91.19 128 TYR A C 1
ATOM 1078 O O . TYR A 1 128 ? 3.039 -8.221 -10.688 1.00 91.19 128 TYR A O 1
ATOM 1086 N N . ILE A 1 129 ? 3.575 -9.440 -12.492 1.00 92.81 129 ILE A N 1
ATOM 1087 C CA . ILE A 1 129 ? 4.140 -10.569 -11.733 1.00 92.81 129 ILE A CA 1
ATOM 1088 C C . ILE A 1 129 ? 5.304 -10.110 -10.851 1.00 92.81 129 ILE A C 1
ATOM 1090 O O . ILE A 1 129 ? 5.305 -10.385 -9.653 1.00 92.81 129 ILE A O 1
ATOM 1094 N N . SER A 1 130 ? 6.271 -9.377 -11.410 1.00 95.81 130 SER A N 1
ATOM 1095 C CA . SER A 1 130 ? 7.406 -8.856 -10.641 1.00 95.81 130 SER A CA 1
ATOM 1096 C C . SER A 1 130 ? 6.970 -7.858 -9.572 1.00 95.81 130 SER A C 1
ATOM 1098 O O . SER A 1 130 ? 7.563 -7.811 -8.498 1.00 95.81 130 SER A O 1
ATOM 1100 N N . PHE A 1 131 ? 5.913 -7.083 -9.816 1.00 95.38 131 PHE A N 1
ATOM 1101 C CA . PHE A 1 131 ? 5.405 -6.155 -8.814 1.00 95.38 131 PHE A CA 1
ATOM 1102 C C . PHE A 1 131 ? 4.721 -6.889 -7.653 1.00 95.38 131 PHE A C 1
ATOM 1104 O O . PHE A 1 131 ? 4.966 -6.564 -6.493 1.00 95.38 131 PHE A O 1
ATOM 1111 N N . ILE A 1 132 ? 3.931 -7.928 -7.937 1.00 93.44 132 ILE A N 1
ATOM 1112 C CA . ILE A 1 132 ? 3.366 -8.792 -6.893 1.00 93.44 132 ILE A CA 1
ATOM 1113 C C . ILE A 1 132 ? 4.474 -9.512 -6.122 1.00 93.44 132 ILE A C 1
ATOM 1115 O O . ILE A 1 132 ? 4.423 -9.553 -4.894 1.00 93.44 132 ILE A O 1
ATOM 1119 N N . GLU A 1 133 ? 5.503 -10.018 -6.807 1.00 95.62 133 GLU A N 1
ATOM 1120 C CA . GLU A 1 133 ? 6.677 -10.609 -6.158 1.00 95.62 133 GLU A CA 1
ATOM 1121 C C . GLU A 1 133 ? 7.321 -9.620 -5.175 1.00 95.62 133 GLU A C 1
ATOM 1123 O O . GLU A 1 133 ? 7.571 -9.976 -4.020 1.00 95.62 133 GLU A O 1
ATOM 1128 N N . LEU A 1 134 ? 7.522 -8.364 -5.595 1.00 97.50 134 LEU A N 1
ATOM 1129 C CA . LEU A 1 134 ? 8.053 -7.304 -4.738 1.00 97.50 134 LEU A CA 1
ATOM 1130 C C . LEU A 1 134 ? 7.191 -7.113 -3.485 1.00 97.50 134 LEU A C 1
ATOM 1132 O O . LEU A 1 134 ? 7.721 -7.093 -2.371 1.00 97.50 134 LEU A O 1
ATOM 1136 N N . LEU A 1 135 ? 5.869 -6.999 -3.648 1.00 95.25 135 LEU A N 1
ATOM 1137 C CA . LEU A 1 135 ? 4.955 -6.828 -2.520 1.00 95.25 135 LEU A CA 1
ATOM 1138 C C . LEU A 1 135 ? 5.005 -8.025 -1.563 1.00 95.25 135 LEU A C 1
ATOM 1140 O O . LEU A 1 135 ? 5.062 -7.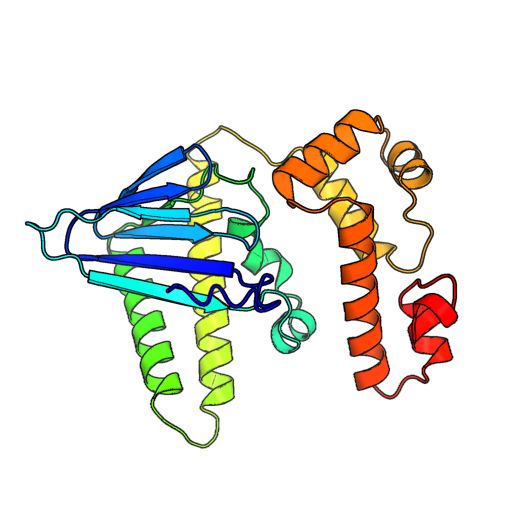824 -0.349 1.00 95.25 135 LEU A O 1
ATOM 1144 N N . VAL A 1 136 ? 5.032 -9.258 -2.076 1.00 93.88 136 VAL A N 1
ATOM 1145 C CA . VAL A 1 136 ? 5.144 -10.473 -1.251 1.00 93.88 136 VAL A CA 1
ATOM 1146 C C . VAL A 1 136 ? 6.444 -10.466 -0.447 1.00 93.88 136 VAL A C 1
ATOM 1148 O O . VAL A 1 136 ? 6.414 -10.714 0.760 1.00 93.88 136 VAL A O 1
ATOM 1151 N N . VAL A 1 137 ? 7.577 -10.138 -1.075 1.00 95.88 137 VAL A N 1
ATOM 1152 C CA . VAL A 1 137 ? 8.882 -10.073 -0.398 1.00 95.88 137 VAL A CA 1
ATOM 1153 C C . VAL A 1 137 ? 8.868 -9.027 0.714 1.00 95.88 137 VAL A C 1
ATOM 1155 O O . VAL A 1 137 ? 9.206 -9.343 1.855 1.00 95.88 137 VAL A O 1
ATOM 1158 N N . ILE A 1 138 ? 8.416 -7.806 0.417 1.00 96.00 138 ILE A N 1
ATOM 1159 C CA . ILE A 1 138 ? 8.357 -6.711 1.394 1.00 96.00 138 ILE A CA 1
ATOM 1160 C C . ILE A 1 138 ? 7.447 -7.074 2.575 1.00 96.00 138 ILE A C 1
ATOM 1162 O O . ILE A 1 138 ? 7.826 -6.866 3.729 1.00 96.00 138 ILE A O 1
ATOM 1166 N N . ASN A 1 139 ? 6.264 -7.639 2.318 1.00 92.31 139 ASN A N 1
ATOM 1167 C CA . ASN A 1 139 ? 5.336 -8.024 3.384 1.00 92.31 139 ASN A CA 1
ATOM 1168 C C . ASN A 1 139 ? 5.865 -9.184 4.223 1.00 92.31 139 ASN A C 1
ATOM 1170 O O . ASN A 1 139 ? 5.718 -9.156 5.442 1.00 92.31 139 ASN A O 1
ATOM 1174 N N . THR A 1 140 ? 6.530 -10.159 3.602 1.00 91.56 140 THR A N 1
ATOM 1175 C CA . THR A 1 140 ? 7.166 -11.270 4.322 1.00 91.56 140 THR A CA 1
ATOM 1176 C C . THR A 1 140 ? 8.215 -10.747 5.300 1.00 91.56 140 THR A C 1
ATOM 1178 O O . THR A 1 140 ? 8.225 -11.140 6.466 1.00 91.56 140 THR A O 1
ATOM 1181 N N . ILE A 1 141 ? 9.063 -9.810 4.860 1.00 93.19 141 ILE A N 1
ATOM 1182 C CA . ILE A 1 141 ? 10.060 -9.171 5.729 1.00 93.19 141 ILE A CA 1
ATOM 1183 C C . ILE A 1 141 ? 9.353 -8.412 6.854 1.00 93.19 141 ILE A C 1
ATOM 1185 O O . ILE A 1 141 ? 9.642 -8.643 8.023 1.00 93.19 141 ILE A O 1
ATOM 1189 N N . PHE A 1 142 ? 8.371 -7.573 6.520 1.00 90.38 142 PHE A N 1
ATOM 1190 C CA . PHE A 1 142 ? 7.624 -6.784 7.498 1.00 90.38 142 PHE A CA 1
ATOM 1191 C C . PHE A 1 142 ? 6.952 -7.640 8.583 1.00 90.38 142 PHE A C 1
ATOM 1193 O O . PHE A 1 142 ? 7.000 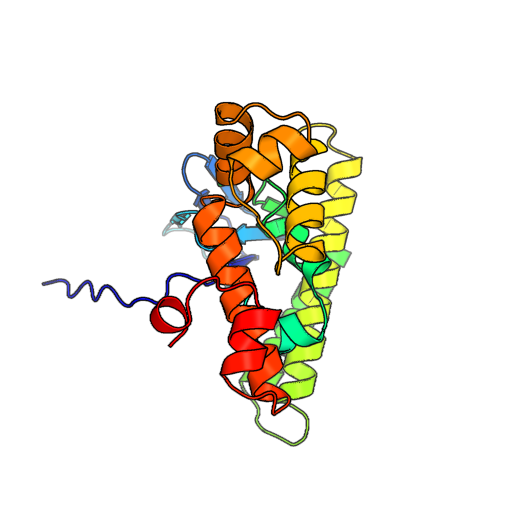-7.288 9.762 1.00 90.38 142 PHE A O 1
ATOM 1200 N N . ILE A 1 143 ? 6.332 -8.761 8.207 1.00 85.69 143 ILE A N 1
ATOM 1201 C CA . ILE A 1 143 ? 5.686 -9.688 9.146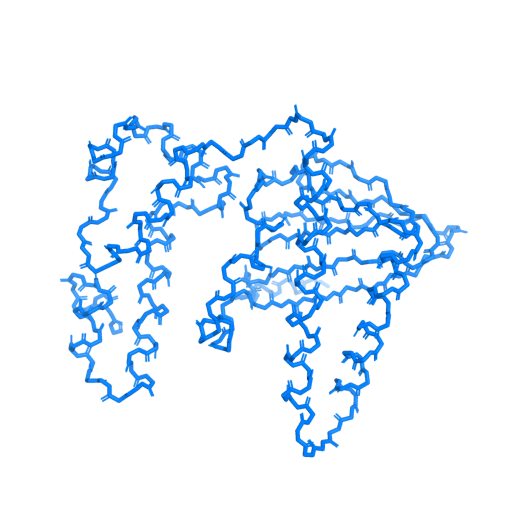 1.00 85.69 143 ILE A CA 1
ATOM 1202 C C . ILE A 1 143 ? 6.737 -10.379 10.020 1.00 85.69 143 ILE A C 1
ATOM 1204 O O . ILE A 1 143 ? 6.592 -10.412 11.240 1.00 85.69 143 ILE A O 1
ATOM 1208 N N . ASN A 1 144 ? 7.835 -10.859 9.436 1.00 83.44 144 ASN A N 1
ATOM 1209 C CA . ASN A 1 144 ? 8.888 -11.536 10.194 1.00 83.44 144 ASN A CA 1
ATOM 1210 C C . ASN A 1 144 ? 9.595 -10.598 11.184 1.00 83.44 144 ASN A C 1
ATOM 1212 O O . ASN A 1 144 ? 9.900 -11.011 12.301 1.00 83.44 144 ASN A O 1
ATOM 1216 N N . THR A 1 145 ? 9.774 -9.318 10.841 1.00 73.94 145 THR A N 1
ATOM 1217 C CA . THR A 1 145 ? 10.311 -8.312 11.773 1.00 73.94 145 THR A CA 1
ATOM 1218 C C . THR A 1 145 ? 9.348 -8.018 12.935 1.00 73.94 145 THR A C 1
ATOM 1220 O O . THR A 1 145 ? 9.793 -7.712 14.042 1.00 73.94 145 THR A O 1
ATOM 1223 N N . ARG A 1 146 ? 8.025 -8.173 12.752 1.00 60.66 146 ARG A N 1
ATOM 1224 C CA . ARG A 1 146 ? 7.048 -8.055 13.856 1.00 60.66 146 ARG A CA 1
ATOM 1225 C C . ARG A 1 146 ? 7.153 -9.172 14.880 1.00 60.66 146 ARG A C 1
ATOM 1227 O O . ARG A 1 146 ? 6.886 -8.928 16.050 1.00 60.66 146 ARG A O 1
ATOM 1234 N N . HIS A 1 147 ? 7.529 -10.379 14.464 1.00 50.06 147 HIS A N 1
ATOM 1235 C CA . HIS A 1 147 ? 7.702 -11.484 15.406 1.00 50.06 147 HIS A CA 1
ATOM 1236 C C . HIS A 1 147 ? 8.890 -11.259 16.353 1.00 50.06 147 HIS A C 1
ATOM 1238 O O . HIS A 1 147 ? 8.891 -11.787 17.462 1.00 50.06 147 HIS A O 1
ATOM 1244 N N . THR A 1 148 ? 9.867 -10.437 15.955 1.00 43.03 148 THR A N 1
ATOM 1245 C CA . THR A 1 148 ? 11.034 -10.093 16.781 1.00 43.03 148 THR A CA 1
ATOM 1246 C C . THR A 1 148 ? 10.845 -8.827 17.623 1.00 43.03 148 THR A C 1
ATOM 1248 O O . THR A 1 148 ? 11.444 -8.713 18.689 1.00 43.03 148 THR A O 1
ATOM 1251 N N . GLU A 1 149 ? 9.989 -7.892 17.198 1.00 40.94 149 GLU A N 1
ATOM 1252 C CA . GLU A 1 149 ? 9.687 -6.652 17.923 1.00 40.94 149 GLU A CA 1
ATOM 1253 C C . GLU A 1 149 ? 8.245 -6.674 18.443 1.00 40.94 149 GLU A C 1
ATOM 1255 O O . GLU A 1 149 ? 7.293 -6.247 17.790 1.00 40.94 149 GLU A O 1
ATOM 1260 N N . ASN A 1 150 ? 8.084 -7.185 19.660 1.00 38.19 150 ASN A N 1
ATOM 1261 C CA . ASN A 1 150 ? 6.804 -7.383 20.325 1.00 38.19 150 ASN A CA 1
ATOM 1262 C C . ASN A 1 150 ? 6.167 -6.046 20.783 1.00 38.19 150 ASN A C 1
ATOM 1264 O O . ASN A 1 150 ? 5.989 -5.839 21.974 1.00 38.19 150 ASN A O 1
ATOM 1268 N N . THR A 1 151 ? 5.847 -5.099 19.884 1.00 37.62 151 THR A N 1
ATOM 1269 C CA . THR A 1 151 ? 4.999 -3.925 20.201 1.00 37.62 151 THR A CA 1
ATOM 1270 C C . THR A 1 151 ? 4.201 -3.403 18.990 1.00 37.62 151 THR A C 1
ATOM 1272 O O . THR A 1 151 ? 4.733 -2.964 17.971 1.00 37.62 151 THR A O 1
ATOM 1275 N N . GLY A 1 152 ? 2.868 -3.416 19.127 1.00 44.16 152 GLY A N 1
ATOM 1276 C CA . GLY A 1 152 ? 1.912 -2.774 18.214 1.00 44.16 152 GLY A CA 1
ATOM 1277 C C . GLY A 1 152 ? 1.082 -3.737 17.355 1.00 44.16 152 GLY A C 1
ATOM 1278 O O . GLY A 1 152 ? 0.941 -3.542 16.148 1.00 44.16 152 GLY A O 1
ATOM 1279 N N . ILE A 1 153 ? 0.532 -4.785 17.953 1.00 53.50 153 ILE A N 1
ATOM 1280 C CA . ILE A 1 153 ? -0.471 -5.648 17.318 1.00 53.50 153 ILE A CA 1
ATOM 1281 C C . ILE A 1 153 ? -1.622 -4.758 16.806 1.00 53.50 153 ILE A C 1
ATOM 1283 O O . ILE A 1 153 ? -2.104 -3.893 17.544 1.00 53.50 153 ILE A O 1
ATOM 1287 N N . ILE A 1 154 ? -2.027 -4.914 15.535 1.00 56.53 154 ILE A N 1
ATOM 1288 C CA . ILE A 1 154 ? -3.331 -4.397 15.092 1.00 56.53 154 ILE A CA 1
ATOM 1289 C C . ILE A 1 154 ? -4.339 -4.946 16.096 1.00 56.53 154 ILE A C 1
ATOM 1291 O O . ILE A 1 154 ? -4.323 -6.159 16.295 1.00 56.53 154 ILE A O 1
ATOM 1295 N N . PRO A 1 155 ? -5.187 -4.127 16.736 1.00 67.38 155 PRO A N 1
ATOM 1296 C CA . PRO A 1 155 ? -6.175 -4.657 17.657 1.00 67.38 155 PRO A CA 1
ATOM 1297 C C . PRO A 1 155 ? -6.927 -5.785 16.956 1.00 67.38 155 PRO A C 1
ATOM 1299 O O . PRO A 1 155 ? -7.439 -5.564 15.864 1.00 67.38 155 PRO A O 1
ATOM 1302 N N . GLU A 1 156 ? -6.978 -6.974 17.551 1.00 71.56 156 GLU A N 1
ATOM 1303 C CA . GLU A 1 156 ? -7.664 -8.143 16.977 1.00 71.56 156 GLU A CA 1
ATOM 1304 C C . GLU A 1 156 ? -9.084 -7.779 16.518 1.00 71.56 156 GLU A C 1
ATOM 1306 O O . GLU A 1 156 ? -9.535 -8.149 15.439 1.00 71.56 156 GLU A O 1
ATOM 1311 N N . LYS A 1 157 ? -9.731 -6.897 17.285 1.00 76.00 157 LYS A N 1
ATOM 1312 C CA . LYS A 1 157 ? -11.015 -6.288 16.946 1.00 76.00 157 LYS A CA 1
ATOM 1313 C C . LYS A 1 157 ? -11.044 -5.566 15.597 1.00 76.00 157 LYS A C 1
ATOM 1315 O O . LYS A 1 157 ? -12.050 -5.634 14.910 1.00 76.00 157 LYS A O 1
ATOM 1320 N N . LEU A 1 158 ? -9.989 -4.857 15.197 1.00 80.38 158 LEU A N 1
ATOM 1321 C CA . LEU A 1 158 ? -9.953 -4.215 13.881 1.00 80.38 158 LEU A CA 1
ATOM 1322 C C . LEU A 1 158 ? -9.858 -5.245 12.752 1.00 80.38 158 LEU A C 1
ATOM 1324 O O . LEU A 1 158 ? -10.508 -5.052 11.732 1.00 80.38 158 LEU A O 1
ATOM 1328 N N . VAL A 1 159 ? -9.088 -6.321 12.938 1.00 75.00 159 VAL A N 1
ATOM 1329 C CA . VAL A 1 159 ? -9.030 -7.424 11.964 1.00 75.00 159 VAL A CA 1
ATOM 1330 C C . VAL A 1 159 ? -10.430 -8.013 11.783 1.00 75.00 159 VAL A C 1
ATOM 1332 O O . VAL A 1 159 ? -10.939 -8.037 10.669 1.00 75.00 159 VAL A O 1
ATOM 1335 N N . GLN A 1 160 ? -11.121 -8.305 12.889 1.00 79.88 160 GLN A N 1
ATOM 1336 C CA . GLN A 1 160 ? -12.507 -8.786 12.868 1.00 79.88 160 GLN A CA 1
ATOM 1337 C C . GLN A 1 160 ? -13.468 -7.828 12.145 1.00 79.88 160 GLN A C 1
ATOM 1339 O O . GLN A 1 160 ? -14.335 -8.276 11.400 1.00 79.88 160 GLN A O 1
ATOM 1344 N N . VAL A 1 161 ? -13.327 -6.508 12.329 1.00 87.19 161 VAL A N 1
ATOM 1345 C CA . VAL A 1 161 ? -14.152 -5.520 11.610 1.00 87.19 161 VAL A CA 1
ATOM 1346 C C . VAL A 1 161 ? -13.887 -5.567 10.106 1.00 87.19 161 VAL A C 1
ATOM 1348 O O . VAL A 1 161 ? -14.835 -5.539 9.323 1.00 87.19 161 VAL A O 1
ATOM 1351 N N . LEU A 1 162 ? -12.618 -5.600 9.695 1.00 82.00 162 LEU A N 1
ATOM 1352 C CA . LEU A 1 162 ? -12.242 -5.627 8.281 1.00 82.00 162 LEU A CA 1
ATOM 1353 C C . LEU A 1 162 ? -12.755 -6.900 7.601 1.00 82.00 162 LEU A C 1
ATOM 1355 O O . LEU A 1 162 ? -13.389 -6.807 6.549 1.00 82.00 162 LEU A O 1
ATOM 1359 N N . ASP A 1 163 ? -12.575 -8.050 8.248 1.00 78.81 163 ASP A N 1
ATOM 1360 C CA . ASP A 1 163 ? -13.072 -9.339 7.766 1.00 78.81 163 ASP A CA 1
ATOM 1361 C C . ASP A 1 163 ? -14.600 -9.349 7.671 1.00 78.81 163 ASP A C 1
ATOM 1363 O O . ASP A 1 163 ? -15.172 -9.849 6.700 1.00 78.81 163 ASP A O 1
ATOM 1367 N N . TYR A 1 164 ? -15.287 -8.759 8.653 1.00 88.69 164 TYR A N 1
ATOM 1368 C CA . TYR A 1 164 ? -16.742 -8.666 8.630 1.00 88.69 164 TYR A CA 1
ATOM 1369 C C . TYR A 1 164 ? -17.237 -7.805 7.462 1.00 88.69 164 TYR A C 1
ATOM 1371 O O . TYR A 1 164 ? -18.163 -8.209 6.762 1.00 88.69 164 TYR A O 1
ATOM 1379 N N . ILE A 1 165 ? -16.624 -6.643 7.217 1.00 88.62 165 ILE A N 1
ATOM 1380 C CA . ILE A 1 165 ? -16.995 -5.765 6.094 1.00 88.62 165 ILE A CA 1
ATOM 1381 C C . ILE A 1 165 ? -16.809 -6.482 4.758 1.00 88.62 165 ILE A C 1
ATOM 1383 O O . ILE A 1 165 ? -17.665 -6.374 3.885 1.00 88.62 165 ILE A O 1
ATOM 1387 N N . GLU A 1 166 ? -15.704 -7.207 4.594 1.00 80.88 166 GLU A N 1
ATOM 1388 C CA . GLU A 1 166 ? -15.393 -7.898 3.345 1.00 80.88 166 GLU A CA 1
ATOM 1389 C C . GLU A 1 166 ? -16.411 -9.010 3.048 1.00 80.88 166 GLU A C 1
ATOM 1391 O O . GLU A 1 166 ? -16.956 -9.080 1.945 1.00 80.88 166 GLU A O 1
ATOM 1396 N N . ASN A 1 167 ? -16.727 -9.827 4.055 1.00 85.50 167 ASN A N 1
ATOM 1397 C CA . ASN A 1 167 ? -17.653 -10.949 3.908 1.00 85.50 167 ASN A CA 1
ATOM 1398 C C . ASN A 1 167 ? -19.123 -10.514 3.799 1.00 85.50 167 ASN A C 1
ATOM 1400 O O . ASN A 1 167 ? -19.927 -11.232 3.210 1.00 85.50 167 ASN A O 1
ATOM 1404 N N . ASN A 1 168 ? -19.471 -9.327 4.309 1.00 93.19 168 ASN A N 1
ATOM 1405 C CA . ASN A 1 168 ? -20.854 -8.840 4.395 1.00 93.19 168 ASN A CA 1
ATOM 1406 C C . ASN A 1 168 ? -21.055 -7.504 3.655 1.00 93.19 168 ASN A C 1
ATOM 1408 O O . ASN A 1 168 ? -21.919 -6.705 4.005 1.00 93.19 168 ASN A O 1
ATOM 1412 N N . ILE A 1 169 ? -20.266 -7.236 2.607 1.00 90.56 169 ILE A N 1
ATOM 1413 C CA . ILE A 1 169 ? -20.240 -5.935 1.907 1.00 90.56 169 ILE A CA 1
ATOM 1414 C C . ILE A 1 169 ? -21.598 -5.488 1.331 1.00 90.56 169 ILE A C 1
ATOM 1416 O O . ILE A 1 169 ? -21.869 -4.291 1.186 1.00 90.56 169 ILE A O 1
ATOM 1420 N N . SER A 1 170 ? -22.451 -6.466 1.021 1.00 91.62 170 SER A N 1
ATOM 1421 C CA . SER A 1 170 ? -23.795 -6.283 0.471 1.00 91.62 170 SER A CA 1
ATOM 1422 C C . SER A 1 170 ? -24.871 -6.057 1.539 1.00 91.62 170 SER A C 1
ATOM 1424 O O . SER A 1 170 ? -26.007 -5.758 1.186 1.00 91.62 170 SER A O 1
ATOM 1426 N N . GLU A 1 171 ? -24.531 -6.223 2.817 1.00 92.50 171 GLU A N 1
ATOM 1427 C CA . GLU A 1 171 ? -25.458 -6.128 3.947 1.00 92.50 171 GLU A CA 1
ATOM 1428 C C . GLU A 1 171 ? -25.421 -4.743 4.611 1.00 92.50 171 GLU A C 1
ATOM 1430 O O . GLU A 1 171 ? -24.728 -3.824 4.153 1.00 92.50 171 GLU A O 1
ATOM 1435 N N . ASP A 1 172 ? -26.182 -4.571 5.698 1.00 90.69 172 ASP A N 1
ATOM 1436 C CA . ASP A 1 172 ? -26.065 -3.379 6.533 1.00 90.69 172 ASP A CA 1
ATOM 1437 C C . ASP A 1 172 ? -24.704 -3.368 7.239 1.00 90.69 172 ASP A C 1
ATOM 1439 O O . ASP A 1 172 ? -24.378 -4.237 8.041 1.00 90.69 172 ASP A O 1
ATOM 1443 N N . LEU A 1 173 ? -23.905 -2.350 6.938 1.00 93.44 173 LEU A N 1
ATOM 1444 C CA . LEU A 1 173 ? -22.608 -2.097 7.560 1.00 93.44 173 LEU A CA 1
ATOM 1445 C C . LEU A 1 173 ? -22.614 -0.750 8.293 1.00 93.44 173 LEU A C 1
ATOM 1447 O O . LEU A 1 173 ? -21.587 -0.075 8.399 1.00 93.44 173 LEU A O 1
ATOM 1451 N N . SER A 1 174 ? -23.785 -0.328 8.778 1.00 91.19 174 SER A N 1
ATOM 1452 C CA . SER A 1 174 ? -23.920 0.838 9.642 1.00 91.19 174 SER A CA 1
ATOM 1453 C C . SER A 1 174 ? -23.019 0.719 10.872 1.00 91.19 174 SER A C 1
ATOM 1455 O O . SER A 1 174 ? -22.695 -0.370 11.360 1.00 91.19 174 SER A O 1
ATOM 1457 N N . LEU A 1 175 ? -22.593 1.870 11.397 1.00 92.00 175 LEU A N 1
ATOM 1458 C CA . LEU A 1 175 ? -21.770 1.914 12.602 1.00 92.00 175 LEU A CA 1
ATOM 1459 C C . LEU A 1 175 ? -22.505 1.250 13.777 1.00 92.00 175 LEU A C 1
ATOM 1461 O O . LEU A 1 175 ? -21.900 0.523 14.562 1.00 92.00 175 LEU A O 1
ATOM 1465 N N . GLU A 1 176 ? -23.813 1.479 13.881 1.00 92.25 176 GLU A N 1
ATOM 1466 C CA . GLU A 1 176 ? -24.721 0.834 14.827 1.00 92.25 176 GLU A CA 1
ATOM 1467 C C . GLU A 1 176 ? -24.687 -0.693 14.702 1.00 92.25 176 GLU A C 1
ATOM 1469 O O . GLU A 1 176 ? -24.523 -1.382 15.711 1.00 92.25 176 GLU A O 1
ATOM 1474 N N . HIS A 1 177 ? -24.792 -1.223 13.482 1.00 93.00 177 HIS A N 1
ATOM 1475 C CA . HIS A 1 177 ? -24.775 -2.665 13.249 1.00 93.00 177 HIS A CA 1
ATOM 1476 C C . HIS A 1 177 ? -23.426 -3.291 13.607 1.00 93.00 177 HIS A C 1
ATOM 1478 O O . HIS A 1 177 ? -23.369 -4.276 14.345 1.00 93.00 177 HIS A O 1
ATOM 1484 N N . LEU A 1 178 ? -22.324 -2.686 13.162 1.00 92.62 178 LEU A N 1
ATOM 1485 C CA . LEU A 1 178 ? -20.975 -3.199 13.414 1.00 92.62 178 LEU A CA 1
ATOM 1486 C C . LEU A 1 178 ? -20.600 -3.158 14.898 1.00 92.62 178 LEU A C 1
ATOM 1488 O O . LEU A 1 178 ? -20.031 -4.115 15.421 1.00 92.62 178 LEU A O 1
ATOM 1492 N N . THR A 1 179 ? -20.959 -2.084 15.604 1.00 92.00 179 THR A N 1
ATOM 1493 C CA . THR A 1 179 ? -20.708 -1.983 17.051 1.00 92.00 179 THR A CA 1
ATOM 1494 C C . THR A 1 179 ? -21.473 -3.018 17.860 1.00 92.00 179 THR A C 1
ATOM 1496 O O . THR A 1 179 ? -20.917 -3.587 18.802 1.00 92.00 179 THR A O 1
ATOM 1499 N N . LYS A 1 180 ? -22.720 -3.305 17.471 1.00 92.31 180 LYS A N 1
ATOM 1500 C CA . LYS A 1 180 ? -23.539 -4.341 18.102 1.00 92.31 180 LYS A CA 1
ATOM 1501 C C . LYS A 1 180 ? -23.017 -5.746 17.800 1.00 92.31 180 LYS A C 1
ATOM 1503 O O . LYS A 1 180 ? -22.908 -6.554 18.715 1.00 92.31 180 LYS A O 1
ATOM 1508 N N . THR A 1 181 ? -22.677 -6.020 16.543 1.00 89.94 181 THR A N 1
ATOM 1509 C CA . THR A 1 181 ? -22.266 -7.355 16.080 1.00 89.94 181 THR A CA 1
ATOM 1510 C C . THR A 1 181 ? -20.893 -7.759 16.613 1.00 89.94 181 THR A C 1
ATOM 1512 O O . THR A 1 181 ? -20.685 -8.912 16.976 1.00 89.94 181 THR A O 1
ATOM 1515 N N . LEU A 1 182 ? -19.963 -6.806 16.711 1.00 87.62 182 LEU A N 1
ATOM 1516 C CA . LEU A 1 182 ? -18.572 -7.058 17.107 1.00 87.62 182 LEU A CA 1
ATOM 1517 C C . LEU A 1 182 ? -18.275 -6.660 18.562 1.00 87.62 182 LEU A C 1
ATOM 1519 O O . LEU A 1 182 ? -17.117 -6.632 18.981 1.00 87.62 182 LEU A O 1
ATOM 1523 N N . PHE A 1 183 ? -19.312 -6.326 19.340 1.00 88.81 183 PHE A N 1
ATOM 1524 C CA . PHE A 1 183 ? -19.204 -5.905 20.742 1.00 88.81 183 PHE A CA 1
ATOM 1525 C C . PHE A 1 183 ? -18.137 -4.808 20.939 1.00 88.81 183 PHE A C 1
ATOM 1527 O O . PHE A 1 183 ? -17.183 -4.932 21.722 1.00 88.81 183 PHE A O 1
ATOM 1534 N N . MET A 1 184 ? -18.270 -3.728 20.166 1.00 86.44 184 MET A N 1
ATOM 1535 C CA . MET A 1 184 ? -17.366 -2.576 20.173 1.00 86.44 184 MET A CA 1
ATOM 1536 C C . MET A 1 184 ? -18.120 -1.298 20.507 1.00 86.44 184 MET A C 1
ATOM 1538 O O . MET A 1 184 ? -19.241 -1.103 20.056 1.00 86.44 184 MET A O 1
ATOM 1542 N N . ASP A 1 185 ? -17.498 -0.379 21.239 1.00 91.56 185 ASP A N 1
ATOM 1543 C CA . ASP A 1 185 ? -18.061 0.957 21.387 1.00 91.56 185 ASP A CA 1
ATOM 1544 C C . ASP A 1 185 ? -17.825 1.797 20.116 1.00 91.56 185 ASP A C 1
ATOM 1546 O O . ASP A 1 185 ? -16.793 1.681 19.447 1.00 91.56 185 ASP A O 1
ATOM 1550 N N . LYS A 1 186 ? -18.794 2.661 19.778 1.00 90.88 186 LYS A N 1
ATOM 1551 C CA . LYS A 1 186 ? -18.772 3.488 18.553 1.00 90.88 186 LYS A CA 1
ATOM 1552 C C . LYS A 1 186 ? -17.521 4.350 18.454 1.00 90.88 186 LYS A C 1
ATOM 1554 O O . LYS A 1 186 ? -16.934 4.468 17.379 1.00 90.88 186 LYS A O 1
ATOM 1559 N N . TYR A 1 187 ? -17.121 4.956 19.568 1.00 89.19 187 TYR A N 1
ATOM 1560 C CA . TYR A 1 187 ? -15.986 5.867 19.598 1.00 89.19 187 TYR A CA 1
ATOM 1561 C C . TYR A 1 187 ? -14.677 5.130 19.312 1.00 89.19 187 TYR A C 1
ATOM 1563 O O . TYR A 1 187 ? -13.912 5.548 18.445 1.00 89.19 187 TYR A O 1
ATOM 1571 N N . ASN A 1 188 ? -14.437 4.010 19.988 1.00 84.75 188 ASN A N 1
ATOM 1572 C CA . ASN A 1 188 ? -13.255 3.185 19.806 1.00 84.75 188 ASN A CA 1
ATOM 1573 C C . ASN A 1 188 ? -13.224 2.561 18.418 1.00 84.75 188 ASN A C 1
ATOM 1575 O O . ASN A 1 188 ? -12.177 2.636 17.788 1.00 84.75 188 ASN A O 1
ATOM 1579 N N . LEU A 1 189 ? -14.346 2.044 17.896 1.00 89.19 189 LEU A N 1
ATOM 1580 C CA . LEU A 1 189 ? -14.412 1.539 16.522 1.00 89.19 189 LEU A CA 1
ATOM 1581 C C . LEU A 1 189 ? -13.991 2.624 15.527 1.00 89.19 189 LEU A C 1
ATOM 1583 O O . LEU A 1 189 ? -13.022 2.434 14.801 1.00 89.19 189 LEU A O 1
ATOM 1587 N N . CYS A 1 190 ? -14.620 3.799 15.550 1.00 89.06 190 CYS A N 1
ATOM 1588 C CA . CYS A 1 190 ? -14.231 4.906 14.673 1.00 89.06 190 CYS A CA 1
ATOM 1589 C C . CYS A 1 190 ? -12.767 5.325 14.865 1.00 89.06 190 CYS A C 1
ATOM 1591 O O . CYS A 1 190 ? -12.062 5.578 13.887 1.00 89.06 190 CYS A O 1
ATOM 1593 N N . LYS A 1 191 ? -12.294 5.389 16.114 1.00 81.38 191 LYS A N 1
ATOM 1594 C CA . LYS A 1 191 ? -10.931 5.803 16.456 1.00 81.38 191 LYS A CA 1
ATOM 1595 C C . LYS A 1 191 ? -9.892 4.811 15.944 1.00 81.38 191 LYS A C 1
ATOM 1597 O O . LYS A 1 191 ? -8.950 5.237 15.282 1.00 81.38 191 LYS A O 1
ATOM 1602 N N . ILE A 1 192 ? -10.034 3.517 16.233 1.00 80.00 192 ILE A N 1
ATOM 1603 C CA . ILE A 1 192 ? -9.083 2.499 15.768 1.00 80.00 192 ILE A CA 1
ATOM 1604 C C . ILE A 1 192 ? -9.188 2.332 14.257 1.00 80.00 192 ILE A C 1
ATOM 1606 O O . ILE A 1 192 ? -8.166 2.305 13.582 1.00 80.00 192 ILE A O 1
ATOM 1610 N N . PHE A 1 193 ? -10.400 2.323 13.702 1.00 82.31 193 PHE A N 1
ATOM 1611 C CA . PHE A 1 193 ? -10.592 2.143 12.271 1.00 82.31 193 PHE A CA 1
ATOM 1612 C C . PHE A 1 193 ? -9.923 3.280 11.502 1.00 82.31 193 PHE A C 1
ATOM 1614 O O . PHE A 1 193 ? -9.107 3.028 10.619 1.00 82.31 193 PHE A O 1
ATOM 1621 N N . LYS A 1 194 ? -10.151 4.533 11.914 1.00 75.50 194 LYS A N 1
ATOM 1622 C CA . LYS A 1 194 ? -9.488 5.695 11.314 1.00 75.50 194 LYS A CA 1
ATOM 1623 C C . LYS A 1 194 ? -7.985 5.726 11.587 1.00 75.50 194 LYS A C 1
ATOM 1625 O O . LYS A 1 194 ? -7.236 6.130 10.709 1.00 75.50 194 LYS A O 1
ATOM 1630 N N . ARG A 1 195 ? -7.517 5.300 12.764 1.00 71.12 195 ARG A N 1
ATOM 1631 C CA . ARG A 1 195 ? -6.080 5.271 13.095 1.00 71.12 195 ARG A CA 1
ATOM 1632 C C . ARG A 1 195 ? -5.284 4.326 12.193 1.00 71.12 195 ARG A C 1
ATOM 1634 O O . ARG A 1 195 ? -4.165 4.664 11.826 1.00 71.12 195 ARG A O 1
ATOM 1641 N N . TYR A 1 196 ? -5.836 3.152 11.902 1.00 67.69 196 TYR A N 1
ATOM 1642 C CA . TYR A 1 196 ? -5.121 2.072 11.216 1.00 67.69 196 TYR A CA 1
ATOM 1643 C C . TYR A 1 196 ? -5.437 2.003 9.719 1.00 67.69 196 TYR A C 1
ATOM 1645 O O . TYR A 1 196 ? -4.540 1.808 8.916 1.00 67.69 196 TYR A O 1
ATOM 1653 N N . THR A 1 197 ? -6.691 2.212 9.309 1.00 67.31 197 THR A N 1
ATOM 1654 C CA . THR A 1 197 ? -7.039 2.224 7.873 1.00 67.31 197 THR A CA 1
ATOM 1655 C C . THR A 1 197 ? -6.854 3.608 7.254 1.00 67.31 197 THR A C 1
ATOM 1657 O O . THR A 1 197 ? -6.847 3.763 6.033 1.00 67.31 197 THR A O 1
ATOM 1660 N N . GLY A 1 198 ? -6.812 4.645 8.097 1.00 62.25 198 GLY A N 1
ATOM 1661 C CA . GLY A 1 198 ? -6.945 6.041 7.710 1.00 62.25 198 GLY A CA 1
ATOM 1662 C C . GLY A 1 198 ? -8.364 6.465 7.293 1.00 62.25 198 GLY A C 1
ATOM 1663 O O . GLY A 1 198 ? -8.624 7.665 7.189 1.00 62.25 198 GLY A O 1
ATOM 1664 N N . TYR A 1 199 ? -9.273 5.526 6.984 1.00 68.44 199 TYR A N 1
ATOM 1665 C CA . TYR A 1 199 ? -10.596 5.804 6.414 1.00 68.44 199 TYR A CA 1
ATOM 1666 C C . TYR A 1 199 ? -11.577 6.051 7.560 1.00 68.44 199 TYR A C 1
ATOM 1668 O O . TYR A 1 199 ? -11.463 5.461 8.634 1.00 68.44 199 TYR A O 1
ATOM 1676 N N . SER A 1 200 ? -12.588 6.898 7.337 1.00 83.94 200 SER A N 1
ATOM 1677 C CA . SER A 1 200 ? -13.821 6.700 8.098 1.00 83.94 200 SER A CA 1
ATOM 1678 C C . SER A 1 200 ? -14.401 5.344 7.694 1.00 83.94 200 SER A C 1
ATOM 1680 O O . SER A 1 200 ? -14.285 4.934 6.537 1.00 83.94 200 SER A O 1
ATOM 1682 N N . LEU A 1 201 ? -15.037 4.660 8.639 1.00 86.81 201 LEU A N 1
ATOM 1683 C CA . LEU A 1 201 ? -15.696 3.382 8.386 1.00 86.81 201 LEU A CA 1
ATOM 1684 C C . LEU A 1 201 ? -16.637 3.461 7.170 1.00 86.81 201 LEU A C 1
ATOM 1686 O O . LEU A 1 201 ? -16.567 2.636 6.268 1.00 86.81 201 LEU A O 1
ATOM 1690 N N . HIS A 1 202 ? -17.429 4.531 7.095 1.00 89.12 202 HIS A N 1
ATOM 1691 C CA . HIS A 1 202 ? -18.344 4.788 5.987 1.00 89.12 202 HIS A CA 1
ATOM 1692 C C . HIS A 1 202 ? -17.638 4.926 4.628 1.00 89.12 202 HIS A C 1
ATOM 1694 O O . HIS A 1 202 ? -18.014 4.247 3.674 1.00 89.12 202 HIS A O 1
ATOM 1700 N N . ASN A 1 203 ? -16.584 5.749 4.535 1.00 81.00 203 ASN A N 1
ATOM 1701 C CA . ASN A 1 203 ? -15.869 5.948 3.270 1.00 81.00 203 ASN A CA 1
ATOM 1702 C C . ASN A 1 203 ? -15.172 4.662 2.818 1.00 81.00 203 ASN A C 1
ATOM 1704 O O . ASN A 1 203 ? -15.102 4.399 1.622 1.00 81.00 203 ASN A O 1
ATOM 1708 N N . TYR A 1 204 ? -14.670 3.862 3.763 1.00 82.75 204 TYR A N 1
ATOM 1709 C CA . TYR A 1 204 ? -14.094 2.555 3.459 1.00 82.75 204 TYR A CA 1
ATOM 1710 C C . TYR A 1 204 ? -15.129 1.610 2.844 1.00 82.75 204 TYR A C 1
ATOM 1712 O O . TYR A 1 204 ? -14.863 0.999 1.812 1.00 82.75 204 TYR A O 1
ATOM 1720 N N . ILE A 1 205 ? -16.322 1.535 3.445 1.00 88.88 205 ILE A N 1
ATOM 1721 C CA . ILE A 1 205 ? -17.420 0.703 2.947 1.00 88.88 205 ILE A CA 1
ATOM 1722 C C . ILE A 1 205 ? -17.835 1.160 1.548 1.00 88.88 205 ILE A C 1
ATOM 1724 O O . ILE A 1 205 ? -17.841 0.337 0.641 1.00 88.88 205 ILE A O 1
ATOM 1728 N N . ILE A 1 206 ? -18.108 2.455 1.335 1.00 87.44 206 ILE A N 1
ATOM 1729 C CA . ILE A 1 206 ? -18.479 2.982 0.007 1.00 87.44 206 ILE A CA 1
ATOM 1730 C C . ILE A 1 206 ? -17.452 2.571 -1.041 1.00 87.44 206 ILE A C 1
ATOM 1732 O O . ILE A 1 206 ? -17.804 2.032 -2.085 1.00 87.44 206 ILE A O 1
ATOM 1736 N N . LEU A 1 207 ? -16.177 2.798 -0.746 1.00 80.44 207 LEU A N 1
ATOM 1737 C CA . LEU A 1 207 ? -15.088 2.511 -1.661 1.00 80.44 207 LEU A CA 1
ATOM 1738 C C . LEU A 1 207 ? -15.029 1.013 -2.014 1.00 80.44 207 LEU A C 1
ATOM 1740 O O . LEU A 1 207 ? -14.943 0.665 -3.189 1.00 80.44 207 LEU A O 1
ATOM 1744 N N . LYS A 1 208 ? -15.189 0.123 -1.029 1.00 82.06 208 LYS A N 1
ATOM 1745 C CA . LYS A 1 208 ? -15.308 -1.327 -1.252 1.00 82.06 208 LYS A CA 1
ATOM 1746 C C . LYS A 1 208 ? -16.520 -1.705 -2.108 1.00 82.06 208 LYS A C 1
ATOM 1748 O O . LYS A 1 208 ? -16.397 -2.548 -2.995 1.00 82.06 208 LYS A O 1
ATOM 1753 N N . ARG A 1 209 ? -17.669 -1.058 -1.897 1.00 89.31 209 ARG A N 1
ATOM 1754 C CA . ARG A 1 209 ? -18.871 -1.270 -2.718 1.00 89.31 209 ARG A CA 1
ATOM 1755 C C . ARG A 1 209 ? -18.651 -0.828 -4.167 1.00 89.31 209 ARG A C 1
ATOM 1757 O O . ARG A 1 209 ? -19.005 -1.571 -5.077 1.00 89.31 209 ARG A O 1
ATOM 1764 N N . VAL A 1 210 ? -17.999 0.318 -4.401 1.00 84.31 210 VAL A N 1
ATOM 1765 C CA . VAL A 1 210 ? -17.637 0.785 -5.756 1.00 84.31 210 VAL A CA 1
ATOM 1766 C C . VAL A 1 210 ? -16.769 -0.244 -6.485 1.00 84.31 210 VAL A C 1
ATOM 1768 O O . VAL A 1 210 ? -17.008 -0.517 -7.660 1.00 84.31 210 VAL A O 1
ATOM 1771 N N . PHE A 1 211 ? -15.780 -0.838 -5.814 1.00 79.25 211 PHE A N 1
ATOM 1772 C CA . PHE A 1 211 ? -14.931 -1.865 -6.430 1.00 79.25 211 PHE A CA 1
ATOM 1773 C C . PHE A 1 211 ? -15.715 -3.112 -6.814 1.00 79.25 211 PHE A C 1
ATOM 1775 O O . PHE A 1 211 ? -15.746 -3.481 -7.989 1.00 79.25 211 PHE A O 1
ATOM 1782 N N . LYS A 1 212 ? -16.497 -3.656 -5.876 1.00 84.19 212 LYS A N 1
ATOM 1783 C CA . LYS A 1 212 ? -17.370 -4.800 -6.157 1.00 84.19 212 LYS A CA 1
ATOM 1784 C C . LYS A 1 212 ? -18.331 -4.522 -7.316 1.00 84.19 212 LYS A C 1
ATOM 1786 O O . LYS A 1 212 ? -18.553 -5.394 -8.152 1.00 84.19 212 LYS A O 1
ATOM 1791 N N . ALA A 1 213 ? -18.877 -3.310 -7.396 1.00 86.75 213 ALA A N 1
ATOM 1792 C CA . ALA A 1 213 ? -19.733 -2.889 -8.498 1.00 86.75 213 ALA A CA 1
ATOM 1793 C C . ALA A 1 213 ? -19.001 -2.901 -9.844 1.00 86.75 213 ALA A C 1
ATOM 1795 O O . ALA A 1 213 ? -19.493 -3.500 -10.799 1.00 86.75 213 ALA A O 1
ATOM 1796 N N . LYS A 1 214 ? -17.806 -2.300 -9.911 1.00 80.88 214 LYS A N 1
ATOM 1797 C CA . LYS A 1 214 ? -16.958 -2.316 -11.112 1.00 80.88 214 LYS A CA 1
ATOM 1798 C C . LYS A 1 214 ? -16.623 -3.741 -11.544 1.00 80.88 214 LYS A C 1
ATOM 1800 O O . LYS A 1 214 ? -16.728 -4.050 -12.729 1.00 80.88 214 LYS A O 1
ATOM 1805 N N . ALA A 1 215 ? -16.284 -4.615 -10.598 1.00 78.62 215 ALA A N 1
ATOM 1806 C CA . ALA A 1 215 ? -15.982 -6.014 -10.874 1.00 7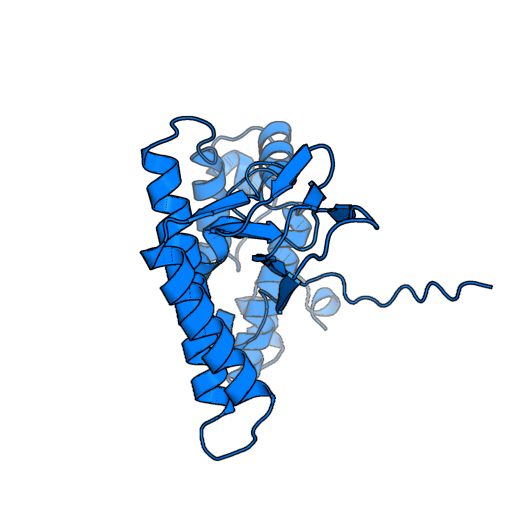8.62 215 ALA A CA 1
ATOM 1807 C C . ALA A 1 215 ? -17.194 -6.780 -11.437 1.00 78.62 215 ALA A C 1
ATOM 1809 O O . ALA A 1 215 ? -17.042 -7.581 -12.357 1.00 78.62 215 ALA A O 1
ATOM 1810 N N . LEU A 1 216 ? -18.400 -6.535 -10.914 1.00 87.19 216 LEU A N 1
ATOM 1811 C CA . LEU A 1 216 ? -19.639 -7.149 -11.407 1.00 87.19 216 LEU A CA 1
ATOM 1812 C C . LEU A 1 216 ? -20.008 -6.642 -12.807 1.00 87.19 216 LEU A C 1
ATOM 1814 O O . LEU A 1 216 ? -20.258 -7.448 -13.701 1.00 87.19 216 LEU A O 1
ATOM 1818 N N . LEU A 1 217 ? -19.970 -5.325 -13.019 1.00 88.19 217 LEU A N 1
ATOM 1819 C CA . LEU A 1 217 ? -20.221 -4.712 -14.327 1.00 88.19 217 LEU A CA 1
ATOM 1820 C C . LEU A 1 217 ? -19.222 -5.209 -15.380 1.00 88.19 217 LEU A C 1
ATOM 1822 O O . LEU A 1 217 ? -19.612 -5.547 -16.494 1.00 88.19 217 LEU A O 1
ATOM 1826 N N . GLY A 1 218 ? -17.942 -5.335 -15.013 1.00 80.19 218 GLY A N 1
ATOM 1827 C CA . GLY A 1 218 ? -16.906 -5.898 -15.882 1.00 80.19 218 GLY A CA 1
ATOM 1828 C C . GLY A 1 218 ? -17.149 -7.361 -16.273 1.00 80.19 218 GLY A C 1
ATOM 1829 O O . GLY A 1 218 ? -16.672 -7.799 -17.315 1.00 80.19 218 GLY A O 1
ATOM 1830 N N . LYS A 1 219 ? -17.928 -8.110 -15.480 1.00 89.50 219 LYS A N 1
ATOM 1831 C CA . LYS A 1 219 ? -18.375 -9.482 -15.786 1.00 89.50 219 LYS A CA 1
ATOM 1832 C C . LYS A 1 219 ? -19.675 -9.531 -16.603 1.00 89.50 219 LYS A C 1
ATOM 1834 O O . LYS A 1 219 ? -20.170 -10.622 -16.870 1.00 89.50 219 LYS A O 1
ATOM 1839 N N . GLY A 1 220 ? -20.222 -8.382 -17.003 1.00 89.12 220 GLY A N 1
ATOM 1840 C CA . GLY A 1 220 ? -21.455 -8.286 -17.789 1.00 89.12 220 GLY A CA 1
ATOM 1841 C C . GLY A 1 220 ? -22.742 -8.346 -16.963 1.00 89.12 220 GLY A C 1
ATOM 1842 O O . GLY A 1 220 ? -23.819 -8.510 -17.533 1.00 89.12 220 GLY A O 1
ATOM 1843 N N . GLU A 1 221 ? -22.659 -8.217 -15.636 1.00 92.12 221 GLU A N 1
ATOM 1844 C CA . GLU A 1 221 ? -23.850 -8.051 -14.796 1.00 92.12 221 GLU A CA 1
ATOM 1845 C C . GLU A 1 221 ? -24.550 -6.731 -15.139 1.00 92.12 221 GLU A C 1
ATOM 1847 O O . GLU A 1 221 ? -23.901 -5.717 -15.406 1.00 92.12 221 GLU A O 1
ATOM 1852 N N . ASN A 1 222 ? -25.884 -6.722 -15.118 1.00 93.19 222 ASN A N 1
ATOM 1853 C CA . ASN A 1 222 ? -26.630 -5.491 -15.369 1.00 93.19 222 ASN A CA 1
ATOM 1854 C C . ASN A 1 222 ? -26.457 -4.494 -14.207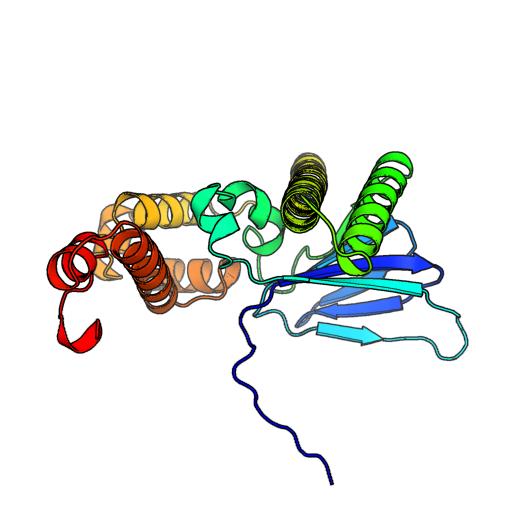 1.00 93.19 222 ASN A C 1
ATOM 1856 O O . ASN A 1 222 ? -26.140 -4.866 -13.076 1.00 93.19 222 ASN A O 1
ATOM 1860 N N . VAL A 1 223 ? -26.691 -3.211 -14.490 1.00 90.75 223 VAL A N 1
ATOM 1861 C CA . VAL A 1 223 ? -26.466 -2.102 -13.545 1.00 90.75 223 VAL A CA 1
ATOM 1862 C C . VAL A 1 223 ? -27.264 -2.277 -12.250 1.00 90.75 223 VAL A C 1
ATOM 1864 O O . VAL A 1 223 ? -26.739 -2.046 -11.163 1.00 90.75 223 VAL A O 1
ATOM 1867 N N . THR A 1 224 ? -28.509 -2.744 -12.342 1.00 90.69 224 THR A N 1
ATOM 1868 C CA . THR A 1 224 ? -29.386 -2.965 -11.184 1.00 90.69 224 THR A CA 1
ATOM 1869 C C . THR A 1 224 ? -28.872 -4.086 -10.278 1.00 90.69 224 THR A C 1
ATOM 1871 O O . THR A 1 224 ? -28.799 -3.919 -9.059 1.00 90.69 224 THR A O 1
ATOM 1874 N 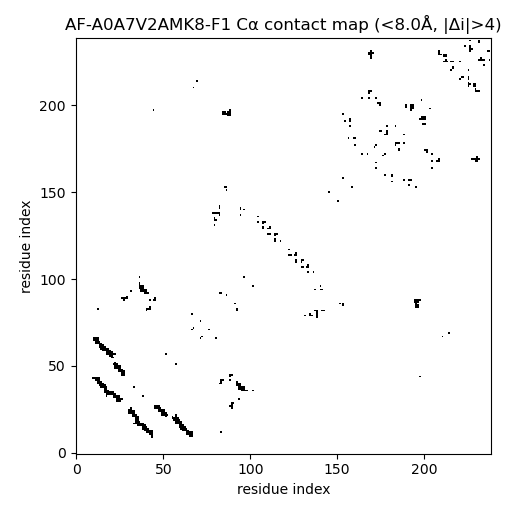N . ASP A 1 225 ? -28.458 -5.213 -10.854 1.00 90.62 225 ASP A N 1
ATOM 1875 C CA . ASP A 1 225 ? -27.879 -6.327 -10.109 1.00 90.62 225 ASP A CA 1
ATOM 1876 C C . ASP A 1 225 ? -26.511 -5.975 -9.538 1.00 90.62 225 ASP A C 1
ATOM 1878 O O . ASP A 1 225 ? -26.233 -6.322 -8.390 1.00 90.62 225 ASP A O 1
ATOM 1882 N N . ALA A 1 226 ? -25.682 -5.243 -10.284 1.00 91.94 226 ALA A N 1
ATOM 1883 C CA . ALA A 1 226 ? -24.413 -4.735 -9.784 1.00 91.94 226 ALA A CA 1
ATOM 1884 C C . ALA A 1 226 ? -24.622 -3.811 -8.576 1.00 91.94 226 ALA A C 1
ATOM 1886 O O . ALA A 1 226 ? -23.952 -4.001 -7.561 1.00 91.94 226 ALA A O 1
ATOM 1887 N N . CYS A 1 227 ? -25.588 -2.885 -8.629 1.00 90.31 227 CYS A N 1
ATOM 1888 C CA . CYS A 1 227 ? -25.969 -2.009 -7.515 1.00 90.31 227 CYS A CA 1
ATOM 1889 C C . CYS A 1 227 ? -26.355 -2.815 -6.268 1.00 90.31 227 CYS A C 1
ATOM 1891 O O . CYS A 1 227 ? -25.781 -2.638 -5.191 1.00 90.31 227 CYS A O 1
ATOM 1893 N N . ARG A 1 228 ? -27.278 -3.771 -6.427 1.00 90.31 228 ARG A N 1
ATOM 1894 C CA . ARG A 1 228 ? -27.780 -4.595 -5.321 1.00 90.31 228 ARG A CA 1
ATOM 1895 C C . ARG A 1 228 ? -26.693 -5.500 -4.743 1.00 90.31 228 ARG A C 1
ATOM 1897 O O . ARG A 1 228 ? -26.478 -5.528 -3.535 1.00 90.31 228 ARG A O 1
ATOM 1904 N N . LYS A 1 229 ? -25.971 -6.234 -5.594 1.00 90.81 229 LYS A N 1
ATOM 1905 C CA . LYS A 1 229 ? -24.915 -7.172 -5.176 1.00 90.81 229 LYS A CA 1
ATOM 1906 C C . LYS A 1 229 ? -23.697 -6.456 -4.600 1.00 90.81 229 LYS A C 1
ATOM 1908 O O . LYS A 1 229 ? -22.984 -7.057 -3.800 1.00 90.81 229 LYS A O 1
ATOM 1913 N N . SER A 1 230 ? -23.441 -5.202 -4.958 1.00 90.06 230 SER A N 1
ATOM 1914 C CA . SER A 1 230 ? -22.385 -4.408 -4.322 1.00 90.06 230 SER A CA 1
ATOM 1915 C C . SER A 1 230 ? -22.819 -3.741 -3.017 1.00 90.06 230 SER A C 1
ATOM 1917 O O . SER A 1 230 ? -21.951 -3.278 -2.292 1.00 90.06 230 SER A O 1
ATOM 1919 N N . GLY A 1 231 ? -24.107 -3.765 -2.658 1.00 89.75 231 GLY A N 1
ATOM 1920 C CA . GLY A 1 231 ? -24.608 -3.257 -1.376 1.00 89.75 231 GLY A CA 1
ATOM 1921 C C . GLY A 1 231 ? -25.019 -1.787 -1.383 1.00 89.75 231 GLY A C 1
ATOM 1922 O O . GLY A 1 231 ? -25.162 -1.198 -0.315 1.00 89.75 231 GLY A O 1
ATOM 1923 N N . PHE A 1 232 ? -25.177 -1.152 -2.546 1.00 88.44 232 PHE A N 1
ATOM 1924 C CA . PHE A 1 232 ? -25.756 0.190 -2.587 1.00 88.44 232 PHE A CA 1
ATOM 1925 C C . PHE A 1 232 ? -27.264 0.105 -2.355 1.00 88.44 232 PHE A C 1
ATOM 1927 O O . PHE A 1 232 ? -27.973 -0.617 -3.054 1.00 88.44 232 PHE A O 1
ATOM 1934 N N . ASN A 1 233 ? -27.740 0.848 -1.355 1.00 73.44 233 ASN A N 1
ATOM 1935 C CA . ASN A 1 233 ? -29.147 0.845 -0.949 1.00 73.44 233 ASN A CA 1
ATOM 1936 C C . ASN A 1 233 ? -30.038 1.691 -1.870 1.00 73.44 233 ASN A C 1
ATOM 1938 O O . ASN A 1 233 ? -31.256 1.558 -1.819 1.00 73.44 233 ASN A O 1
ATOM 1942 N N . ASP A 1 234 ? -29.445 2.561 -2.690 1.00 73.81 234 ASP A N 1
ATOM 1943 C CA . ASP A 1 234 ? -30.161 3.435 -3.613 1.00 73.81 234 ASP A CA 1
ATOM 1944 C C . ASP A 1 234 ? -29.419 3.486 -4.950 1.00 73.81 234 ASP A C 1
ATOM 1946 O O . ASP A 1 234 ? -28.225 3.788 -5.007 1.00 73.81 234 ASP A O 1
ATOM 1950 N N . TYR A 1 235 ? -30.158 3.205 -6.021 1.00 69.12 235 TYR A N 1
ATOM 1951 C CA . TYR A 1 235 ? -29.686 3.280 -7.399 1.00 69.12 235 TYR A CA 1
ATOM 1952 C C . TYR A 1 235 ? -29.238 4.704 -7.769 1.00 69.12 235 TYR A C 1
ATOM 1954 O O . TYR A 1 235 ? -28.286 4.880 -8.520 1.00 69.12 235 TYR A O 1
ATOM 1962 N N . SER A 1 236 ? -29.855 5.730 -7.183 1.00 70.31 236 SER A N 1
ATOM 1963 C CA . SER A 1 236 ? -29.493 7.139 -7.393 1.00 70.31 236 SER A CA 1
ATOM 1964 C C . SER A 1 236 ? -28.128 7.488 -6.797 1.00 70.31 236 SER A C 1
ATOM 1966 O O . SER A 1 236 ? -27.445 8.372 -7.296 1.00 70.31 236 SER A O 1
ATOM 1968 N N . HIS A 1 237 ? -27.721 6.787 -5.735 1.00 67.06 237 HIS A N 1
ATOM 1969 C CA . HIS A 1 237 ? -26.386 6.905 -5.142 1.00 67.06 237 HIS A CA 1
ATOM 1970 C C . HIS A 1 237 ? -25.334 6.035 -5.848 1.00 67.06 237 HIS A C 1
ATOM 1972 O O . HIS A 1 237 ? -24.150 6.132 -5.525 1.00 67.06 237 HIS A O 1
ATOM 1978 N N . PHE A 1 238 ? -25.769 5.157 -6.753 1.00 66.12 238 PHE A N 1
ATOM 1979 C CA . PHE A 1 238 ? -24.928 4.202 -7.465 1.00 66.12 238 PHE A CA 1
ATOM 1980 C C . PHE A 1 238 ? -24.469 4.699 -8.840 1.00 66.12 238 PHE A C 1
ATOM 1982 O O . PHE A 1 238 ? -23.345 4.396 -9.241 1.00 66.12 238 PHE A O 1
ATOM 1989 N N . VAL A 1 239 ? -25.359 5.397 -9.555 1.00 56.97 239 VAL A N 1
ATOM 1990 C CA . VAL A 1 239 ? -25.143 5.917 -10.917 1.00 56.97 239 VAL A CA 1
ATOM 1991 C C . VAL A 1 239 ? -24.322 7.201 -10.909 1.00 56.97 239 VAL A C 1
ATOM 1993 O O . VAL A 1 239 ? -24.579 8.066 -10.044 1.00 56.97 239 VAL A O 1
#

Sequence (239 aa):
MPHEEFSLTENRYKIIVLIKGKTESIIDKTSYMLKPGHLLVINNREKHRLVFDPKEFTEFVEIEFSPFDPYFEAMDIKDQLHCFISRPNGERNRINTDKYQFDRILEIINKLQYYNDNTGYGMPTLKYISFIELLVVINTIFINTRHTENTGIIPEKLVQVLDYIENNISEDLSLEHLTKTLFMDKYNLCKIFKRYTGYSLHNYIILKRVFKAKALLGKGENVTDACRKSGFNDYSHFV

Solvent-accessible surface area (backbone atoms only — not comparable to full-atom values): 13431 Å² total; per-residue (Å²): 133,87,81,81,74,87,67,95,73,65,67,39,30,38,41,38,39,37,67,39,48,62,38,38,35,38,26,68,91,34,78,43,85,41,42,58,40,29,32,36,41,38,38,56,79,46,53,69,46,80,47,75,51,96,89,56,75,66,42,68,48,78,48,76,44,54,86,78,38,70,68,43,61,75,66,63,48,65,72,49,43,37,66,52,42,58,36,45,71,46,45,81,36,67,43,82,45,55,72,68,59,35,53,53,50,51,54,39,52,53,50,41,50,52,38,67,80,45,86,59,92,62,25,71,57,52,34,51,51,42,50,51,50,49,33,46,53,54,29,51,51,48,53,56,54,46,75,75,48,92,78,75,77,63,57,68,67,56,55,53,50,53,54,48,46,68,78,42,48,49,51,87,74,45,67,72,50,48,22,64,75,66,75,42,56,66,65,57,50,51,50,52,42,29,42,28,68,65,34,55,69,66,59,47,51,52,53,52,25,54,49,48,25,52,56,34,43,75,71,69,44,52,72,70,57,19,35,49,66,18,31,49,92,43,69,80,81,65,108

Foldseek 3Di:
DDPPPPDPPQQKKKKKAWQADWKWKQWAHDIDTDHHQKMFIEGSPTDMDIGDDPVIDTDMDMDIDGCLPLVNVVVVCVLLCCLHQQAFGRPPRMFGGDPVLSVVLVVLVVLLVVLVVDDDPCSVVSNVVSVSVNSVSRSVSSVVVCVVVVDTGLPVLLVVLVVCCLVQLLHDPDLVVSCVVSVHDSVVNQVSNCRRRVDRSVVVSVVQLLSQLVVCVVVVHDLVCSCNVSNPPDSVVRD

Mean predicted aligned error: 11.47 Å

Nearest PDB structures (foldseek):
  6nwj-assembly1_B  TM=7.835E-01  e=2.595E-04  Clostridium perfringens str. 13
  1sq4-assembly1_B  TM=9.033E-01  e=2.069E-02  Pseudomonas aeruginosa
  1rc6-assembly1_A  TM=8.990E-01  e=1.752E-02  Escherichia coli
  1sq4-assembly1_A  TM=8.996E-01  e=2.886E-02  Pseudomonas aeruginosa
  4aq6-assembly2_K  TM=7.751E-01  e=2.886E-02  Pseudomonas putida KT2440

pLDDT: mean 83.17, std 15.05, range [25.8, 98.25]

Radius of gyration: 19.87 Å; Cα contacts (8 Å, |Δi|>4): 299; chains: 1; bounding box: 57×44×48 Å

Secondary structure (DSSP, 8-state):
-------S----EEEEEEEES-EEEEETTEEEEE-TTEEEEE-TT--EEEE--TTS--EEEEEEE-TT-HHHHHTTGGGGGHHHHSS-TTSS-EEE--HHHHHHHHHHHHHHHHHHH---TTHHHHHHHHHHHHHHHHHHHHHHHHHHS---PPPHHHHHHHHHHHHTTTS---HHHHHHHTT--HHHHHHHHHHHH-S-HHHHHHHHHHHHHHHHHHTT--HHHHHHHHT-S-GGGT-